Protein AF-A0AA88D5W4-F1 (afdb_monomer_lite)

Sequence (198 aa):
MECIVSALAGSSDQLDEKMVTLKRKLQVLESKQDDVKEELKQVEYSFSTKKPRKEVHHWLAEVERLKTAVQQKEKEVHERRSWWGNQELRRSVDKLTTEVEELAEQSKFPRGLTLESHEREGVPIPTSSLIGETFQKNKSEILDCLMGDEDSVIGIYGMGGVGKTTLLTHIHNELLKRHISVSWVTVSQNFSIQKLQH

InterPro domains:
  IPR002182 NB-ARC [PF00931] (136-197)
  IPR027417 P-loop containing nucleoside triphosphate hydrolase [G3DSA:3.40.50.300] (110-198)
  IPR027417 P-loop containing nucleoside triphosphate hydrolase [SSF52540] (126-196)
  IPR050905 Plant disease resistance NBS-LRR [PTHR33463] (19-197)

Radius of gyration: 29.97 Å; chains: 1; bounding box: 66×37×88 Å

Secondary structure (DSSP, 8-state):
-HHHHHHHHHHHHHHHHHHHHHHHHHHHHHHHHHHHHHHHHHHHHTT-SEEE-HHHHHHHHHHHHHHHHHHHHHHHHHH-S--TT-HHHHHHHHHHHHHHHHHHHHTT-TT-SEEE-GGG-PPPPP------HHHHHHHHHHHHHHTSSS--------STTSSHHHHHHHHHHHHHHTT---------TT--THHHH-

Foldseek 3Di:
DVVVVVLLVVQVVVLVVLLVLLVVLLVLLVVLLVVLVVVQVVCVVVQALKDFDPLNVVLNVLSVVLVVLSVVLVVVVVPDPDPSDVVVSSVVSVVSSVSSVVSSVVSVVPVDGIDRHPPQLDDQDDADDDDDPVLVVVLVVVVVVVPDPDDDDDDDDDDPPPCSVRSVSVNSNVCSVVVHRDDDDDDDPPDDVVVVVD

pLDDT: mean 82.74, std 14.22, range [40.28, 97.56]

Organism: Ficus carica (NCBI:txid3494)

Structure (mmCIF, N/CA/C/O backbone):
data_AF-A0AA88D5W4-F1
#
_entry.id   AF-A0AA88D5W4-F1
#
loop_
_atom_site.group_PDB
_atom_site.id
_atom_site.type_symbol
_atom_site.label_atom_id
_atom_site.label_alt_id
_atom_site.label_comp_id
_atom_site.label_asym_id
_atom_site.label_entity_id
_atom_site.label_seq_id
_atom_site.pdbx_PDB_ins_code
_atom_site.Cartn_x
_atom_site.Cartn_y
_atom_site.Cartn_z
_atom_site.occupancy
_atom_site.B_iso_or_equiv
_atom_site.auth_seq_id
_atom_site.auth_comp_id
_atom_site.auth_asym_id
_atom_site.auth_atom_id
_atom_site.pdbx_PDB_model_num
ATOM 1 N N . MET A 1 1 ? 35.189 1.955 -47.804 1.00 46.22 1 MET A N 1
ATOM 2 C CA . MET A 1 1 ? 34.955 1.336 -46.479 1.00 46.22 1 MET A CA 1
ATOM 3 C C . MET A 1 1 ? 34.728 2.370 -45.374 1.00 46.22 1 MET A C 1
ATOM 5 O O . MET A 1 1 ? 33.976 2.063 -44.465 1.00 46.22 1 MET A O 1
ATOM 9 N N . GLU A 1 2 ? 35.258 3.596 -45.466 1.00 40.28 2 GLU A N 1
ATOM 10 C CA . GLU A 1 2 ? 35.091 4.628 -44.420 1.00 40.28 2 GLU A CA 1
ATOM 11 C C . GLU A 1 2 ? 33.652 5.162 -44.233 1.00 40.28 2 GLU A C 1
ATOM 13 O O . GLU A 1 2 ? 33.241 5.389 -43.100 1.00 40.28 2 GLU A O 1
ATOM 18 N N . CYS A 1 3 ? 32.831 5.266 -45.290 1.00 41.47 3 CYS A N 1
ATOM 19 C CA . CYS A 1 3 ? 31.432 5.730 -45.163 1.00 41.47 3 CYS A CA 1
ATOM 20 C C . CYS A 1 3 ? 30.504 4.799 -44.364 1.00 41.47 3 CYS A C 1
ATOM 22 O O . CYS A 1 3 ? 29.493 5.252 -43.838 1.00 41.47 3 CYS A O 1
ATOM 24 N N . ILE A 1 4 ? 30.798 3.497 -44.295 1.00 48.41 4 ILE A N 1
ATOM 25 C CA . ILE A 1 4 ? 29.954 2.543 -43.554 1.00 48.41 4 ILE A CA 1
ATOM 26 C C . ILE A 1 4 ? 30.287 2.609 -42.058 1.00 48.41 4 ILE A C 1
ATOM 28 O O . ILE A 1 4 ? 29.397 2.509 -41.217 1.00 48.41 4 ILE A O 1
ATOM 32 N N . VAL A 1 5 ? 31.557 2.848 -41.721 1.00 48.25 5 VAL A N 1
ATOM 33 C CA . VAL A 1 5 ? 32.019 2.958 -40.332 1.00 48.25 5 VAL A CA 1
ATOM 34 C C . VAL A 1 5 ? 31.472 4.230 -39.670 1.00 48.25 5 VAL A C 1
ATOM 36 O O . VAL A 1 5 ? 31.045 4.170 -38.520 1.00 48.25 5 VAL A O 1
ATOM 39 N N . SER A 1 6 ? 31.381 5.354 -40.395 1.00 51.12 6 SER A N 1
ATOM 40 C CA . SER A 1 6 ? 30.815 6.600 -39.851 1.00 51.12 6 SER A CA 1
ATOM 41 C C . SER A 1 6 ? 29.307 6.515 -39.565 1.00 51.12 6 SER A C 1
ATOM 43 O O . SER A 1 6 ? 28.848 7.022 -38.543 1.00 51.12 6 SER A O 1
ATOM 45 N N . ALA A 1 7 ? 28.535 5.820 -40.408 1.00 51.84 7 ALA A N 1
ATOM 46 C CA . ALA A 1 7 ? 27.097 5.616 -40.198 1.00 51.84 7 ALA A CA 1
ATOM 47 C C . ALA A 1 7 ? 26.783 4.666 -39.023 1.00 51.84 7 ALA A C 1
ATOM 49 O O . ALA A 1 7 ? 25.786 4.849 -38.319 1.00 51.84 7 ALA A O 1
ATOM 50 N N . LEU A 1 8 ? 27.638 3.664 -38.790 1.00 49.38 8 LEU A N 1
ATOM 51 C CA . LEU A 1 8 ? 27.516 2.733 -37.662 1.00 49.38 8 LEU A CA 1
ATOM 52 C C . LEU A 1 8 ? 27.938 3.374 -36.330 1.00 49.38 8 LEU A C 1
ATOM 54 O O . LEU A 1 8 ? 27.301 3.112 -35.310 1.00 49.38 8 LEU A O 1
ATOM 58 N N . ALA A 1 9 ? 28.944 4.256 -36.342 1.00 52.38 9 ALA A N 1
ATOM 59 C CA . ALA A 1 9 ? 29.383 5.001 -35.159 1.00 52.38 9 ALA A CA 1
ATOM 60 C C . ALA A 1 9 ? 28.301 5.972 -34.646 1.00 52.38 9 ALA A C 1
ATOM 62 O O . ALA A 1 9 ? 27.911 5.880 -33.486 1.00 52.38 9 ALA A O 1
ATOM 63 N N . GLY A 1 10 ? 27.708 6.803 -35.518 1.00 56.56 10 GLY A N 1
ATOM 64 C CA . GLY A 1 10 ? 26.638 7.741 -35.118 1.00 56.56 10 GLY A CA 1
ATOM 65 C C . GLY A 1 10 ? 25.340 7.063 -34.650 1.00 56.56 10 GLY A C 1
ATOM 66 O O . GLY A 1 10 ? 24.512 7.656 -33.966 1.00 56.56 10 GLY A O 1
ATOM 67 N N . SER A 1 11 ? 25.170 5.788 -34.993 1.00 56.25 11 SER A N 1
ATOM 68 C CA . SER A 1 11 ? 24.083 4.937 -34.520 1.00 56.25 11 SER A CA 1
ATOM 69 C C . SER A 1 11 ? 24.293 4.434 -33.078 1.00 56.25 11 SER A C 1
ATOM 71 O O . SER A 1 11 ? 23.316 4.203 -32.361 1.00 56.25 11 SER A O 1
ATOM 73 N N . SER A 1 12 ? 25.541 4.244 -32.649 1.00 56.91 12 SER A N 1
ATOM 74 C CA . SER A 1 12 ? 25.867 3.749 -31.306 1.00 56.91 12 SER A CA 1
ATOM 75 C C . SER A 1 12 ? 25.571 4.809 -30.246 1.00 56.91 12 SER A C 1
ATOM 77 O O . SER A 1 12 ? 24.770 4.561 -29.346 1.00 56.91 12 SER A O 1
ATOM 79 N N . ASP A 1 13 ? 26.104 6.018 -30.443 1.00 67.19 13 ASP A N 1
ATOM 80 C CA . ASP A 1 13 ? 25.978 7.138 -29.501 1.00 67.19 13 ASP A CA 1
ATOM 81 C C . ASP A 1 13 ? 24.510 7.496 -29.217 1.00 67.19 13 ASP A C 1
ATOM 83 O O . ASP A 1 13 ? 24.128 7.779 -28.083 1.00 67.19 13 ASP A O 1
ATOM 87 N N . GLN A 1 14 ? 23.646 7.388 -30.232 1.00 73.75 14 GLN A N 1
ATOM 88 C CA . GLN A 1 14 ? 22.218 7.675 -30.102 1.00 73.75 14 GLN A CA 1
ATOM 89 C C . GLN A 1 14 ? 21.467 6.662 -29.218 1.00 73.75 14 GLN A C 1
ATOM 91 O O . GLN A 1 14 ? 20.494 7.020 -28.554 1.00 73.75 14 GLN A O 1
ATOM 96 N N . LEU A 1 15 ? 21.858 5.383 -29.224 1.00 74.75 15 LEU A N 1
ATOM 97 C CA . LEU A 1 15 ? 21.218 4.377 -28.368 1.00 74.75 15 LEU A CA 1
ATOM 98 C C . LEU A 1 15 ? 21.694 4.512 -26.915 1.00 74.75 15 LEU A C 1
ATOM 100 O O . LEU A 1 15 ? 20.878 4.384 -26.000 1.00 74.75 15 LEU A O 1
ATOM 104 N N . ASP A 1 16 ? 22.975 4.816 -26.712 1.00 79.19 16 ASP A N 1
ATOM 105 C CA . ASP A 1 16 ? 23.540 5.054 -25.383 1.00 79.19 16 ASP A CA 1
ATOM 106 C C . ASP A 1 16 ? 22.904 6.290 -24.726 1.00 79.19 16 ASP A C 1
ATOM 108 O O . ASP A 1 16 ? 22.461 6.226 -23.577 1.00 79.19 16 ASP A O 1
ATOM 112 N N . GLU A 1 17 ? 22.727 7.380 -25.479 1.00 84.81 17 GLU A N 1
ATOM 113 C CA . GLU A 1 17 ? 22.022 8.584 -25.020 1.00 84.81 17 GLU A CA 1
ATOM 114 C C . GLU A 1 17 ? 20.560 8.293 -24.628 1.00 84.81 17 GLU A C 1
ATOM 116 O O . GLU A 1 17 ? 20.069 8.756 -23.589 1.00 84.81 17 GLU A O 1
ATOM 121 N N . LYS A 1 18 ? 19.858 7.475 -25.422 1.00 87.31 18 LYS A N 1
ATOM 122 C CA . LYS A 1 18 ? 18.486 7.044 -25.116 1.00 87.31 18 LYS A CA 1
ATOM 123 C C . LYS A 1 18 ? 18.415 6.200 -23.849 1.00 87.31 18 LYS A C 1
ATOM 125 O O . LYS A 1 18 ? 17.530 6.419 -23.026 1.00 87.31 18 LYS A O 1
ATOM 130 N N . MET A 1 19 ? 19.352 5.274 -23.656 1.00 88.19 19 MET A N 1
ATOM 131 C CA . MET A 1 19 ? 19.418 4.460 -22.442 1.00 88.19 19 MET A CA 1
ATOM 132 C C . MET A 1 19 ? 19.705 5.322 -21.204 1.00 88.19 19 MET A C 1
ATOM 134 O O . MET A 1 19 ? 19.050 5.160 -20.174 1.00 88.19 19 MET A O 1
ATOM 138 N N . VAL A 1 20 ? 20.629 6.285 -21.299 1.00 88.94 20 VAL A N 1
ATOM 139 C CA . VAL A 1 20 ? 20.883 7.262 -20.225 1.00 88.94 20 VAL A CA 1
ATOM 140 C C . VAL A 1 20 ? 19.615 8.064 -19.911 1.00 88.94 20 VAL A C 1
ATOM 142 O O . VAL A 1 20 ? 19.253 8.234 -18.744 1.00 88.94 20 VAL A O 1
ATOM 145 N N . THR A 1 21 ? 18.893 8.504 -20.943 1.00 93.94 21 THR A N 1
ATOM 146 C CA . THR A 1 21 ? 17.628 9.237 -20.794 1.00 93.94 21 THR A CA 1
ATOM 147 C C . THR A 1 21 ? 16.555 8.397 -20.100 1.00 93.94 21 THR A C 1
ATOM 149 O O . THR A 1 21 ? 15.899 8.892 -19.178 1.00 93.94 21 THR A O 1
ATOM 152 N N . LEU A 1 22 ? 16.403 7.131 -20.497 1.00 94.19 22 LEU A N 1
ATOM 153 C CA . LEU A 1 22 ? 15.485 6.175 -19.880 1.00 94.19 22 LEU A CA 1
ATOM 154 C C . LEU A 1 22 ? 15.792 5.994 -18.391 1.00 94.19 22 LEU A C 1
ATOM 156 O O . LEU A 1 22 ? 14.892 6.135 -17.567 1.00 94.19 22 LEU A O 1
ATOM 160 N N . LYS A 1 23 ? 17.060 5.768 -18.027 1.00 93.94 23 LYS A N 1
ATOM 161 C CA . LYS A 1 23 ? 17.471 5.616 -16.621 1.00 93.94 23 LYS A CA 1
ATOM 162 C C . LYS A 1 23 ? 17.167 6.854 -15.788 1.00 93.94 23 LYS A C 1
ATOM 164 O O . LYS A 1 23 ? 16.623 6.738 -14.696 1.00 93.94 23 LYS A O 1
ATOM 169 N N . ARG A 1 24 ? 17.456 8.047 -16.316 1.00 95.94 24 ARG A N 1
ATOM 170 C CA . ARG A 1 24 ? 17.146 9.306 -15.624 1.00 95.94 24 ARG A CA 1
ATOM 171 C C . ARG A 1 24 ? 15.643 9.453 -15.372 1.00 95.94 24 ARG A C 1
ATOM 173 O O . ARG A 1 24 ? 15.239 9.892 -14.300 1.00 95.94 24 ARG A O 1
ATOM 180 N N . LYS A 1 25 ? 14.805 9.109 -16.354 1.00 96.62 25 LYS A N 1
ATOM 181 C CA . LYS A 1 25 ? 13.341 9.150 -16.203 1.00 96.62 25 LYS A CA 1
ATOM 182 C C . LYS A 1 25 ? 12.843 8.093 -15.218 1.00 96.62 25 LYS A C 1
ATOM 184 O O . LYS A 1 25 ? 11.975 8.403 -14.407 1.00 96.62 25 LYS A O 1
ATOM 189 N N . LEU A 1 26 ? 13.420 6.891 -15.247 1.00 96.38 26 LEU A N 1
ATOM 190 C CA . LEU A 1 26 ? 13.106 5.829 -14.294 1.00 96.38 26 LEU A CA 1
ATOM 191 C C . LEU A 1 26 ? 13.422 6.265 -12.861 1.00 96.38 26 LEU A C 1
ATOM 193 O O . LEU A 1 26 ? 12.580 6.098 -11.993 1.00 96.38 26 LEU A O 1
ATOM 197 N N . GLN A 1 27 ? 14.568 6.907 -12.631 1.00 96.31 27 GLN A N 1
ATOM 198 C CA . GLN A 1 27 ? 14.937 7.417 -11.309 1.00 96.31 27 GLN A CA 1
ATOM 199 C C . GLN A 1 27 ? 13.908 8.422 -10.764 1.00 96.31 27 GLN A C 1
ATOM 201 O O . GLN A 1 27 ? 13.552 8.379 -9.591 1.00 96.31 27 GLN A O 1
ATOM 206 N N . VAL A 1 28 ? 13.378 9.306 -11.617 1.00 96.12 28 VAL A N 1
ATOM 207 C CA . VAL A 1 28 ? 12.304 10.237 -11.224 1.00 96.12 28 VAL A CA 1
ATOM 208 C C . VAL A 1 28 ? 11.024 9.483 -10.851 1.00 96.12 28 VAL A C 1
ATOM 210 O O . VAL A 1 28 ? 10.336 9.860 -9.903 1.00 96.12 28 VAL A O 1
ATOM 213 N N . LEU A 1 29 ? 10.687 8.427 -11.595 1.00 96.88 29 LEU A N 1
ATOM 214 C CA . LEU A 1 29 ? 9.537 7.577 -11.299 1.00 96.88 29 LEU A CA 1
ATOM 215 C C . LEU A 1 29 ? 9.725 6.799 -9.987 1.00 96.88 29 LEU A C 1
ATOM 217 O O . LEU A 1 29 ? 8.772 6.675 -9.225 1.00 96.88 29 LEU A O 1
ATOM 221 N N . GLU A 1 30 ? 10.939 6.330 -9.699 1.00 96.19 30 GLU A N 1
ATOM 222 C CA . GLU A 1 30 ? 11.295 5.674 -8.436 1.00 96.19 30 GLU A CA 1
ATOM 223 C C . GLU A 1 30 ? 11.134 6.618 -7.243 1.00 96.19 30 GLU A C 1
ATOM 225 O O . GLU A 1 30 ? 10.488 6.241 -6.273 1.00 96.19 30 GLU A O 1
ATOM 230 N N . SER A 1 31 ? 11.596 7.871 -7.334 1.00 96.94 31 SER A N 1
ATOM 231 C CA . SER A 1 31 ? 11.376 8.850 -6.256 1.00 96.94 31 SER A CA 1
ATOM 232 C C . SER A 1 31 ? 9.887 9.064 -5.967 1.00 96.94 31 SER A C 1
ATOM 234 O O . SER A 1 31 ? 9.467 9.038 -4.817 1.00 96.94 31 SER A O 1
ATOM 236 N N . LYS A 1 32 ? 9.060 9.176 -7.013 1.00 96.44 32 LYS A N 1
ATOM 237 C CA . LYS A 1 32 ? 7.597 9.258 -6.858 1.00 96.44 32 LYS A CA 1
ATOM 238 C C . LYS A 1 32 ? 7.005 7.991 -6.243 1.00 96.44 32 LYS A C 1
ATOM 240 O O . LYS A 1 32 ? 6.018 8.056 -5.517 1.00 96.44 32 LYS A O 1
ATOM 245 N N . GLN A 1 33 ? 7.563 6.829 -6.578 1.00 97.56 33 GLN A N 1
ATOM 246 C CA . GLN A 1 33 ? 7.150 5.553 -6.006 1.00 97.56 33 GLN A CA 1
ATOM 247 C C . GLN A 1 33 ? 7.411 5.520 -4.499 1.00 97.56 33 GLN A C 1
ATOM 249 O O . GLN A 1 33 ? 6.561 5.037 -3.750 1.00 97.56 33 GLN A O 1
ATOM 254 N N . ASP A 1 34 ? 8.563 6.031 -4.073 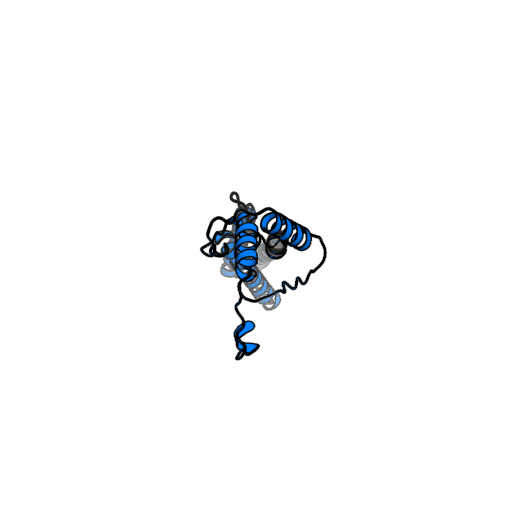1.00 96.56 34 ASP A N 1
ATOM 255 C CA . ASP A 1 34 ? 8.952 6.102 -2.669 1.00 96.56 34 ASP A CA 1
ATOM 256 C C . ASP A 1 34 ? 8.051 7.063 -1.887 1.00 96.56 34 ASP A C 1
ATOM 258 O O . ASP A 1 34 ? 7.544 6.672 -0.835 1.00 96.56 34 ASP A O 1
ATOM 262 N N . ASP A 1 35 ? 7.750 8.244 -2.439 1.00 95.88 35 ASP A N 1
ATOM 263 C CA . ASP A 1 35 ? 6.800 9.198 -1.844 1.00 95.88 35 ASP A CA 1
ATOM 264 C C . ASP A 1 35 ? 5.421 8.549 -1.627 1.00 95.88 35 ASP A C 1
ATOM 266 O O . ASP A 1 35 ? 4.876 8.563 -0.522 1.00 95.88 35 ASP A O 1
ATOM 270 N N . VAL A 1 36 ? 4.885 7.882 -2.659 1.00 95.25 36 VAL A N 1
ATOM 271 C CA . VAL A 1 36 ? 3.601 7.165 -2.576 1.00 95.25 36 VAL A CA 1
ATOM 272 C C . VAL A 1 36 ? 3.654 6.062 -1.518 1.00 95.25 36 VAL A C 1
ATOM 274 O O . VAL A 1 36 ? 2.724 5.930 -0.724 1.00 95.25 36 VAL A O 1
ATOM 277 N N . LYS A 1 37 ? 4.721 5.254 -1.483 1.00 94.69 37 LYS A N 1
ATOM 278 C CA . LYS A 1 37 ? 4.880 4.187 -0.480 1.00 94.69 37 LYS A CA 1
ATOM 279 C C . LYS A 1 37 ? 4.932 4.760 0.937 1.00 94.69 37 LYS A C 1
ATOM 281 O O . LYS A 1 37 ? 4.357 4.156 1.839 1.00 94.69 37 LYS A O 1
ATOM 286 N N . GLU A 1 38 ? 5.591 5.895 1.141 1.00 92.31 38 GLU A N 1
ATOM 287 C CA . GLU A 1 38 ? 5.686 6.537 2.451 1.00 92.31 38 GLU A CA 1
ATOM 288 C C . GLU A 1 38 ? 4.335 7.102 2.910 1.00 92.31 38 GLU A C 1
ATOM 290 O O . GLU A 1 38 ? 3.918 6.849 4.041 1.00 92.31 38 GLU A O 1
ATOM 295 N N . GLU A 1 39 ? 3.585 7.756 2.019 1.00 89.56 39 GLU A N 1
ATOM 296 C CA . GLU A 1 39 ? 2.217 8.202 2.314 1.00 89.56 39 GLU A CA 1
ATOM 297 C C . GLU A 1 39 ? 1.294 7.029 2.685 1.00 89.56 39 GLU A C 1
ATOM 299 O O . GLU A 1 39 ? 0.484 7.134 3.610 1.00 89.56 39 GLU A O 1
ATOM 304 N N . LEU A 1 40 ? 1.425 5.880 2.012 1.00 89.75 40 LEU A N 1
ATOM 305 C CA . LEU A 1 40 ? 0.631 4.694 2.343 1.00 89.75 40 LEU A CA 1
ATOM 306 C C . LEU A 1 40 ? 0.984 4.105 3.716 1.00 89.75 40 LEU A C 1
ATOM 308 O O . LEU A 1 40 ? 0.072 3.718 4.448 1.00 89.75 40 LEU A O 1
ATOM 312 N N . LYS A 1 41 ? 2.263 4.096 4.115 1.00 86.06 41 LYS A N 1
ATOM 313 C CA . LYS A 1 41 ? 2.660 3.663 5.469 1.00 86.06 41 LYS A CA 1
ATOM 314 C C . LYS A 1 41 ? 2.057 4.549 6.557 1.00 86.06 41 LYS A C 1
ATOM 316 O O . LYS A 1 41 ? 1.642 4.043 7.599 1.00 86.06 41 LYS A O 1
ATOM 321 N N . GLN A 1 42 ? 1.972 5.861 6.327 1.00 77.75 42 GLN A N 1
ATOM 322 C CA . GLN A 1 42 ? 1.338 6.774 7.285 1.00 77.75 42 GLN A CA 1
ATOM 323 C C . GLN A 1 42 ? -0.149 6.447 7.486 1.00 77.75 42 GLN A C 1
ATOM 325 O O . GLN A 1 42 ? -0.672 6.530 8.602 1.00 77.75 42 GLN A O 1
ATOM 330 N N . VAL A 1 43 ? -0.836 6.021 6.424 1.00 74.19 43 VAL A N 1
ATOM 331 C CA . VAL A 1 43 ? -2.233 5.573 6.505 1.00 74.19 43 VAL A CA 1
ATOM 332 C C . VAL A 1 43 ? -2.357 4.265 7.289 1.00 74.19 43 VAL A C 1
ATOM 334 O O . VAL A 1 43 ? -3.286 4.120 8.080 1.00 74.19 43 VAL A O 1
ATOM 337 N N . GLU A 1 44 ? -1.417 3.334 7.123 1.00 71.81 44 GLU A N 1
ATOM 338 C CA . GLU A 1 44 ? -1.394 2.082 7.891 1.00 71.81 44 GLU A CA 1
ATOM 339 C C . GLU A 1 44 ? -1.143 2.309 9.389 1.00 71.81 44 GLU A C 1
ATOM 341 O O . GLU A 1 44 ? -1.786 1.663 10.216 1.00 71.81 44 GLU A O 1
ATOM 346 N N . TYR A 1 45 ? -0.259 3.246 9.746 1.00 64.44 45 TYR A N 1
ATOM 347 C CA . TYR A 1 45 ? 0.067 3.555 11.143 1.00 64.44 45 TYR A CA 1
ATOM 348 C C . TYR A 1 45 ? -1.056 4.305 11.879 1.00 64.44 45 TYR A C 1
ATOM 350 O O . TYR A 1 45 ? -1.268 4.104 13.071 1.00 64.44 45 TYR A O 1
ATOM 358 N N . SER A 1 46 ? -1.814 5.152 11.178 1.00 56.72 46 SER A N 1
ATOM 359 C CA . SER A 1 46 ? -2.791 6.070 11.787 1.00 56.72 46 SER A CA 1
ATOM 360 C C . SER A 1 46 ? -4.130 5.433 12.200 1.00 56.72 46 SER A C 1
ATOM 362 O O . SER A 1 46 ? -5.097 6.157 12.429 1.00 56.72 46 SER A O 1
ATOM 364 N N . PHE A 1 47 ? -4.225 4.096 12.290 1.00 56.53 47 PHE A N 1
ATOM 365 C CA . PHE A 1 47 ? -5.478 3.358 12.557 1.00 56.53 47 PHE A CA 1
ATOM 366 C C . PHE A 1 47 ? -6.654 3.780 11.644 1.00 56.53 47 PHE A C 1
ATOM 368 O O . PHE A 1 47 ? -7.823 3.569 11.968 1.00 56.53 47 PHE A O 1
ATOM 375 N N . SER A 1 48 ? -6.353 4.363 10.479 1.00 61.88 48 SER A N 1
ATOM 376 C CA . SER A 1 48 ? -7.349 4.930 9.577 1.00 61.88 48 SER A CA 1
ATOM 377 C C . SER A 1 48 ? -8.189 3.837 8.902 1.00 61.88 48 SER A C 1
ATOM 379 O O . SER A 1 48 ? -7.685 2.788 8.498 1.00 61.88 48 SER A O 1
ATOM 381 N N . THR A 1 49 ? -9.481 4.109 8.704 1.00 67.25 49 THR A N 1
ATOM 382 C CA . THR A 1 49 ? -10.399 3.302 7.874 1.00 67.25 49 THR A CA 1
ATOM 383 C C . THR A 1 49 ? -10.072 3.376 6.384 1.00 67.25 49 THR A C 1
ATOM 385 O O . THR A 1 49 ? -10.657 2.654 5.574 1.00 67.25 49 THR A O 1
ATOM 388 N N . LYS A 1 50 ? -9.129 4.236 5.994 1.00 79.25 50 LYS A N 1
ATOM 389 C CA . LYS A 1 50 ? -8.717 4.420 4.609 1.00 79.25 50 LYS A CA 1
ATOM 390 C C . LYS A 1 50 ? -7.941 3.211 4.103 1.00 79.25 50 LYS A C 1
ATOM 392 O O . LYS A 1 50 ? -7.048 2.686 4.762 1.00 79.25 50 LYS A O 1
ATOM 397 N N . LYS A 1 51 ? -8.259 2.789 2.882 1.00 83.12 51 LYS A N 1
ATOM 398 C CA . LYS A 1 51 ? -7.498 1.781 2.138 1.00 83.12 51 LYS A CA 1
ATOM 399 C C . LYS A 1 51 ? -6.902 2.399 0.877 1.00 83.12 51 LYS A C 1
ATOM 401 O O . LYS A 1 51 ? -7.548 3.258 0.268 1.00 83.12 51 LYS A O 1
ATOM 406 N N . PRO A 1 52 ? -5.706 1.970 0.439 1.00 87.25 52 PRO A N 1
ATOM 407 C CA . PRO A 1 52 ? -5.162 2.436 -0.826 1.00 87.25 52 PRO A CA 1
ATOM 408 C C . PRO A 1 52 ? -6.064 2.010 -1.986 1.00 87.25 52 PRO A C 1
ATOM 410 O O . PRO A 1 52 ? -6.605 0.899 -2.010 1.00 87.25 52 PRO A O 1
ATOM 413 N N . ARG A 1 53 ? -6.241 2.896 -2.969 1.00 91.81 53 ARG A N 1
ATOM 414 C CA . ARG A 1 53 ? -7.071 2.600 -4.142 1.00 91.81 53 ARG A CA 1
ATOM 415 C C . ARG A 1 53 ? -6.449 1.464 -4.963 1.00 91.81 53 ARG A C 1
ATOM 417 O O . ARG A 1 53 ? -5.233 1.270 -4.984 1.00 91.81 53 ARG A O 1
ATOM 424 N N . LYS A 1 54 ? -7.280 0.729 -5.709 1.00 91.50 54 LYS A N 1
ATOM 425 C CA . LYS A 1 54 ? -6.800 -0.326 -6.625 1.00 91.50 54 LYS A CA 1
ATOM 426 C C . LYS A 1 54 ? -5.885 0.226 -7.724 1.00 91.50 54 LYS A C 1
ATOM 428 O O . LYS A 1 54 ? -4.927 -0.438 -8.095 1.00 91.50 54 LYS A O 1
ATOM 433 N N . GLU A 1 55 ? -6.157 1.442 -8.203 1.00 93.88 55 GLU A N 1
ATOM 434 C CA . GLU A 1 55 ? -5.316 2.110 -9.207 1.00 93.88 55 GLU A CA 1
ATOM 435 C C . GLU A 1 55 ? -3.891 2.368 -8.699 1.00 93.88 55 GLU A C 1
ATOM 437 O O . GLU A 1 55 ? -2.943 2.176 -9.449 1.00 93.88 55 GLU A O 1
ATOM 442 N N . VAL A 1 56 ? -3.730 2.699 -7.412 1.00 94.94 56 VAL A N 1
ATOM 443 C CA . VAL A 1 56 ? -2.416 2.916 -6.788 1.00 94.94 56 VAL A CA 1
ATOM 444 C C . VAL A 1 56 ? -1.639 1.607 -6.689 1.00 94.94 56 VAL A C 1
ATOM 446 O O . VAL A 1 56 ? -0.470 1.559 -7.053 1.00 94.94 56 VAL A O 1
ATOM 449 N N . HIS A 1 57 ? -2.293 0.519 -6.268 1.00 92.81 57 HIS A N 1
ATOM 450 C CA . HIS A 1 57 ? -1.663 -0.805 -6.235 1.00 92.81 57 HIS A CA 1
ATOM 451 C C . HIS A 1 57 ? -1.218 -1.267 -7.624 1.00 92.81 57 HIS A C 1
ATOM 453 O O . HIS A 1 57 ? -0.108 -1.771 -7.784 1.00 92.81 57 HIS A O 1
ATOM 459 N N . HIS A 1 58 ? -2.081 -1.089 -8.627 1.00 96.00 58 HIS A N 1
ATOM 460 C CA . HIS A 1 58 ? -1.755 -1.434 -10.005 1.00 96.00 58 HIS A CA 1
ATOM 461 C C . HIS A 1 58 ? -0.566 -0.616 -10.517 1.00 96.00 58 HIS A C 1
ATOM 463 O O . HIS A 1 58 ? 0.377 -1.186 -11.058 1.00 96.00 58 HIS A O 1
ATOM 469 N N . TRP A 1 59 ? -0.572 0.695 -10.268 1.00 97.44 59 TRP A N 1
ATOM 470 C CA . TRP A 1 59 ? 0.530 1.580 -10.628 1.00 97.44 59 TRP A CA 1
ATOM 471 C C . TRP A 1 59 ? 1.847 1.160 -9.963 1.00 97.44 59 TRP A C 1
ATOM 473 O O . TRP A 1 59 ? 2.854 1.023 -10.649 1.00 97.44 59 TRP A O 1
ATOM 483 N N . LEU A 1 60 ? 1.846 0.859 -8.657 1.00 97.06 60 LEU A N 1
ATOM 484 C CA . LEU A 1 60 ? 3.041 0.390 -7.944 1.00 97.06 60 LEU A CA 1
ATOM 485 C C . LEU A 1 60 ? 3.612 -0.900 -8.548 1.00 97.06 60 LEU A C 1
ATOM 487 O O . LEU A 1 60 ? 4.829 -1.013 -8.694 1.00 97.06 60 LEU A O 1
ATOM 491 N N . ALA A 1 61 ? 2.748 -1.853 -8.910 1.00 96.75 61 ALA A N 1
ATOM 492 C CA . ALA A 1 61 ? 3.163 -3.096 -9.556 1.00 96.75 61 ALA A CA 1
ATOM 493 C C . ALA A 1 61 ? 3.782 -2.843 -10.941 1.00 96.75 61 ALA A C 1
ATOM 495 O O . ALA A 1 61 ? 4.797 -3.449 -11.286 1.00 96.75 61 ALA A O 1
ATOM 496 N N . GLU A 1 62 ? 3.210 -1.915 -11.708 1.00 97.31 62 GLU A N 1
ATOM 497 C CA . GLU A 1 62 ? 3.705 -1.564 -13.038 1.00 97.31 62 GLU A CA 1
ATOM 498 C C . GLU A 1 62 ? 5.056 -0.833 -12.980 1.00 97.31 62 GLU A C 1
ATOM 500 O O . GLU A 1 62 ? 5.944 -1.103 -13.791 1.00 97.31 62 GLU A O 1
ATOM 505 N N . VAL A 1 63 ? 5.272 0.008 -11.961 1.00 97.31 63 VAL A N 1
ATOM 506 C CA . VAL A 1 63 ? 6.583 0.619 -11.696 1.00 97.31 63 VAL A CA 1
ATOM 507 C C . VAL A 1 63 ? 7.643 -0.454 -11.413 1.00 97.31 63 VAL A C 1
ATOM 509 O O . VAL A 1 63 ? 8.719 -0.414 -12.011 1.00 97.31 63 VAL A O 1
ATOM 512 N N . GLU A 1 64 ? 7.359 -1.457 -10.571 1.00 96.94 64 GLU A N 1
ATOM 513 C CA . GLU A 1 64 ? 8.316 -2.553 -10.312 1.00 96.94 64 GLU A CA 1
ATOM 514 C C . GLU A 1 64 ? 8.588 -3.407 -11.564 1.00 96.94 64 GLU A C 1
ATOM 516 O O . GLU A 1 64 ? 9.729 -3.827 -11.808 1.00 96.94 64 GLU A O 1
ATOM 521 N N . ARG A 1 65 ? 7.567 -3.625 -12.408 1.00 97.25 65 ARG A N 1
ATOM 522 C CA . ARG A 1 65 ? 7.734 -4.294 -13.706 1.00 97.25 65 ARG A CA 1
ATOM 523 C C . ARG A 1 65 ? 8.701 -3.520 -14.602 1.00 97.25 65 ARG A C 1
ATOM 525 O O . ARG A 1 65 ? 9.610 -4.127 -15.174 1.00 97.25 65 ARG A O 1
ATOM 532 N N . LEU A 1 66 ? 8.536 -2.199 -14.714 1.00 94.62 66 LEU A N 1
ATOM 533 C CA . LEU A 1 66 ? 9.417 -1.353 -15.523 1.00 94.62 66 LEU A CA 1
ATOM 534 C C . LEU A 1 66 ? 10.845 -1.326 -14.987 1.00 94.62 66 LEU A C 1
ATOM 536 O O . LEU A 1 66 ? 11.774 -1.480 -15.777 1.00 94.62 66 LEU A O 1
ATOM 540 N N . LYS A 1 67 ? 11.036 -1.217 -13.668 1.00 95.62 67 LYS A N 1
ATOM 541 C CA . LYS A 1 67 ? 12.370 -1.286 -13.046 1.00 95.62 67 LYS A CA 1
ATOM 542 C C . LYS A 1 67 ? 13.097 -2.568 -13.440 1.00 95.62 67 LYS A C 1
ATOM 544 O O . LYS A 1 67 ? 14.229 -2.523 -13.919 1.00 95.62 67 LYS A O 1
ATOM 549 N N . THR A 1 68 ? 12.411 -3.703 -13.332 1.00 95.31 68 THR A N 1
ATOM 550 C CA . THR A 1 68 ? 12.966 -5.012 -13.703 1.00 95.31 68 THR A CA 1
ATOM 551 C C . THR A 1 68 ? 13.295 -5.088 -15.197 1.00 95.31 68 THR A C 1
ATOM 553 O O . THR A 1 68 ? 14.371 -5.552 -15.577 1.00 95.31 68 THR A O 1
ATOM 556 N N . ALA A 1 69 ? 12.402 -4.590 -16.058 1.00 93.50 69 ALA A N 1
ATOM 557 C CA . ALA A 1 69 ? 12.603 -4.586 -17.505 1.00 93.50 69 ALA A CA 1
ATOM 558 C C . ALA A 1 69 ? 13.794 -3.709 -17.928 1.00 93.50 69 ALA A C 1
ATOM 560 O O . ALA A 1 69 ? 14.607 -4.135 -18.751 1.00 93.50 69 ALA A O 1
ATOM 561 N N . VAL A 1 70 ? 13.935 -2.513 -17.347 1.00 91.12 70 VAL A N 1
ATOM 562 C CA . VAL A 1 70 ? 15.067 -1.613 -17.617 1.00 91.12 70 VAL A CA 1
ATOM 563 C C . VAL A 1 70 ? 16.376 -2.233 -17.137 1.00 91.12 70 VAL A C 1
ATOM 565 O O . VAL A 1 70 ? 17.338 -2.250 -17.900 1.00 91.12 70 VAL A O 1
ATOM 568 N N . GLN A 1 71 ? 16.410 -2.823 -15.939 1.00 89.81 71 GLN A N 1
ATOM 569 C CA . GLN A 1 71 ? 17.596 -3.520 -15.425 1.00 89.81 71 GLN A CA 1
ATOM 570 C C . GLN A 1 71 ? 18.003 -4.712 -16.299 1.00 89.81 71 GLN A C 1
ATOM 572 O O . GLN A 1 71 ? 19.188 -4.926 -16.553 1.00 89.81 71 GLN A O 1
ATOM 577 N N . GLN A 1 72 ? 17.039 -5.499 -16.785 1.00 88.69 72 GLN A N 1
ATOM 578 C CA . GLN A 1 72 ? 17.324 -6.596 -17.708 1.00 88.69 72 GLN A CA 1
ATOM 579 C C . GLN A 1 72 ? 17.922 -6.066 -19.013 1.00 88.69 72 GLN A C 1
ATOM 581 O O . GLN A 1 72 ? 18.929 -6.591 -19.491 1.00 88.69 72 GLN A O 1
ATOM 586 N N . LYS A 1 73 ? 17.344 -5.000 -19.573 1.00 84.06 73 LYS A N 1
ATOM 587 C CA . LYS A 1 73 ? 17.867 -4.391 -20.797 1.00 84.06 73 LYS A CA 1
ATOM 588 C C . LYS A 1 73 ? 19.238 -3.773 -20.589 1.00 84.06 73 LYS A C 1
ATOM 590 O O . LYS A 1 73 ? 20.082 -3.933 -21.459 1.00 84.06 73 LYS A O 1
ATOM 595 N N . GLU A 1 74 ? 19.494 -3.171 -19.433 1.00 82.69 74 GLU A N 1
ATOM 596 C CA . GLU A 1 74 ? 20.814 -2.681 -19.034 1.00 82.69 74 GLU A CA 1
ATOM 597 C C . GLU A 1 74 ? 21.867 -3.791 -18.944 1.00 82.69 74 GLU A C 1
ATOM 599 O O . GLU A 1 74 ? 23.032 -3.534 -19.233 1.00 82.69 74 GLU A O 1
ATOM 604 N N . LYS A 1 75 ? 21.487 -5.021 -18.585 1.00 81.88 75 LYS A N 1
ATOM 605 C CA . LYS A 1 75 ? 22.399 -6.174 -18.614 1.00 81.88 75 LYS A CA 1
ATOM 606 C C . LYS A 1 75 ? 22.633 -6.687 -20.034 1.00 81.88 75 LYS A C 1
ATOM 608 O O . LYS A 1 75 ? 23.772 -6.967 -20.386 1.00 81.88 75 LYS A O 1
ATOM 613 N N . GLU A 1 76 ? 21.592 -6.745 -20.868 1.00 76.19 76 GLU A N 1
ATOM 614 C CA . GLU A 1 76 ? 21.706 -7.185 -22.269 1.00 76.19 76 GLU A CA 1
ATOM 615 C C . GLU A 1 76 ? 22.636 -6.267 -23.082 1.00 76.19 76 GLU A C 1
ATOM 617 O O . GLU A 1 76 ? 23.548 -6.754 -23.751 1.00 76.19 76 GLU A O 1
ATOM 622 N N . VAL A 1 77 ? 22.374 -4.958 -23.016 1.00 72.62 77 VAL A N 1
ATOM 623 C CA . VAL A 1 77 ? 23.245 -3.967 -22.373 1.00 72.62 77 VAL A CA 1
ATOM 624 C C . VAL A 1 77 ? 24.765 -4.242 -22.140 1.00 72.62 77 VAL A C 1
ATOM 626 O O . VAL A 1 77 ? 25.677 -4.357 -22.949 1.00 72.62 77 VAL A O 1
ATOM 629 N N . HIS A 1 78 ? 25.121 -4.366 -20.889 1.00 67.44 78 HIS A N 1
ATOM 630 C CA . HIS A 1 78 ? 26.503 -4.549 -20.504 1.00 67.44 78 HIS A CA 1
ATOM 631 C C . HIS A 1 78 ? 27.208 -5.790 -21.126 1.00 67.44 78 HIS A C 1
ATOM 633 O O . HIS A 1 78 ? 28.420 -5.768 -21.336 1.00 67.44 78 HIS A O 1
ATOM 639 N N . GLU A 1 79 ? 26.476 -6.860 -21.463 1.00 67.94 79 GLU A N 1
ATOM 640 C CA . GLU A 1 79 ? 27.047 -8.150 -21.883 1.00 67.94 79 GLU A CA 1
ATOM 641 C C . GLU A 1 79 ? 27.431 -8.253 -23.368 1.00 67.94 79 GLU A C 1
ATOM 643 O O . GLU A 1 79 ? 28.349 -9.000 -23.725 1.00 67.94 79 GLU A O 1
ATOM 648 N N . ARG A 1 80 ? 26.767 -7.526 -24.272 1.00 62.78 80 ARG A N 1
ATOM 649 C CA . ARG A 1 80 ? 27.092 -7.591 -25.706 1.00 62.78 80 ARG A CA 1
ATOM 650 C C . ARG A 1 80 ? 28.021 -6.440 -26.090 1.00 62.78 80 ARG A C 1
ATOM 652 O O . ARG A 1 80 ? 27.603 -5.298 -26.198 1.00 62.78 80 ARG A O 1
ATOM 659 N N . ARG A 1 81 ? 29.265 -6.770 -26.454 1.00 53.84 81 ARG A N 1
ATOM 660 C CA . ARG A 1 81 ? 30.275 -5.825 -26.987 1.00 53.84 81 ARG A CA 1
ATOM 661 C C . ARG A 1 81 ? 29.886 -5.101 -28.294 1.00 53.84 81 ARG A C 1
ATOM 663 O O . ARG A 1 81 ? 30.662 -4.284 -28.773 1.00 53.84 81 ARG A O 1
ATOM 670 N N . SER A 1 82 ? 28.742 -5.425 -28.901 1.00 55.66 82 SER A N 1
ATOM 671 C CA . SER A 1 82 ? 28.317 -4.933 -30.214 1.00 55.66 82 SER A CA 1
ATOM 672 C C . SER A 1 82 ? 26.786 -4.976 -30.370 1.00 55.66 82 SER A C 1
ATOM 674 O O . SER A 1 82 ? 26.210 -6.043 -30.588 1.00 55.66 82 SER A O 1
ATOM 676 N N . TRP A 1 83 ? 26.107 -3.825 -30.299 1.00 59.88 83 TRP A N 1
ATOM 677 C CA . TRP A 1 83 ? 24.701 -3.666 -30.736 1.00 59.88 83 TRP A CA 1
ATOM 678 C C . TRP A 1 83 ? 24.537 -2.781 -31.964 1.00 59.88 83 TRP A C 1
ATOM 680 O O . TRP A 1 83 ? 23.431 -2.302 -32.223 1.00 59.88 83 TRP A O 1
ATOM 690 N N . TRP A 1 84 ? 25.598 -2.587 -32.748 1.00 48.41 84 TRP A N 1
ATOM 691 C CA . TRP A 1 84 ? 25.669 -1.625 -33.858 1.00 48.41 84 TRP A CA 1
ATOM 692 C C . TRP A 1 84 ? 24.575 -1.752 -34.946 1.00 48.41 84 TRP A C 1
ATOM 694 O O . TRP A 1 84 ? 24.530 -0.922 -35.846 1.00 48.41 84 TRP A O 1
ATOM 704 N N . GLY A 1 85 ? 23.659 -2.726 -34.872 1.00 57.81 85 GLY A N 1
ATOM 705 C CA . GLY A 1 85 ? 22.513 -2.854 -35.780 1.00 57.81 85 GLY A CA 1
ATOM 706 C C . GLY A 1 85 ? 21.192 -3.319 -35.155 1.00 57.81 85 GLY A C 1
ATOM 707 O O . GLY A 1 85 ? 20.293 -3.711 -35.896 1.00 57.81 85 GLY A O 1
ATOM 708 N N . ASN A 1 86 ? 21.035 -3.322 -33.824 1.00 68.50 86 ASN A N 1
ATOM 709 C CA . ASN A 1 86 ? 19.881 -3.987 -33.204 1.00 68.50 86 ASN A CA 1
ATOM 710 C C . ASN A 1 86 ? 18.651 -3.066 -33.089 1.00 68.50 86 ASN A C 1
ATOM 712 O O . ASN A 1 86 ? 18.337 -2.511 -32.035 1.00 68.50 86 ASN A O 1
ATOM 716 N N . GLN A 1 87 ? 17.937 -2.905 -34.207 1.00 77.12 87 GLN A N 1
ATOM 717 C CA . GLN A 1 87 ? 16.733 -2.070 -34.305 1.00 77.12 87 GLN A CA 1
ATOM 718 C C . GLN A 1 87 ? 15.638 -2.472 -33.301 1.00 77.12 87 GLN A C 1
ATOM 720 O O . GLN A 1 87 ? 14.876 -1.628 -32.836 1.00 77.12 87 GLN A O 1
ATOM 725 N N . GLU A 1 88 ? 15.558 -3.753 -32.948 1.00 80.88 88 GLU A N 1
ATOM 726 C CA . GLU A 1 88 ? 14.610 -4.260 -31.956 1.00 80.88 88 GLU A CA 1
ATOM 727 C C . GLU A 1 88 ? 14.902 -3.731 -30.545 1.00 80.88 88 GLU A C 1
ATOM 729 O O . GLU A 1 88 ? 13.987 -3.289 -29.851 1.00 80.88 88 GLU A O 1
ATOM 734 N N . LEU A 1 89 ? 16.180 -3.671 -30.158 1.00 80.00 89 LEU A N 1
ATOM 735 C CA . LEU A 1 89 ? 16.593 -3.124 -28.867 1.00 80.00 89 LEU A CA 1
ATOM 736 C C . LEU A 1 89 ? 16.262 -1.632 -28.766 1.00 80.00 89 LEU A C 1
ATOM 738 O O . LEU A 1 89 ? 15.713 -1.197 -27.759 1.00 80.00 89 LEU A O 1
ATOM 742 N N . ARG A 1 90 ? 16.515 -0.865 -29.834 1.00 81.88 90 ARG A N 1
ATOM 743 C CA . ARG A 1 90 ? 16.128 0.554 -29.914 1.00 81.88 90 ARG A CA 1
ATOM 744 C C . ARG A 1 90 ? 14.632 0.749 -29.712 1.00 81.88 90 ARG A C 1
ATOM 746 O O . ARG A 1 90 ? 14.239 1.529 -28.854 1.00 81.88 90 ARG A O 1
ATOM 753 N N . ARG A 1 91 ? 13.805 -0.001 -30.451 1.00 87.00 91 ARG A N 1
ATOM 754 C CA . ARG A 1 91 ? 12.342 0.051 -30.294 1.00 87.00 91 ARG A CA 1
ATOM 755 C C . ARG A 1 91 ? 11.915 -0.307 -28.874 1.00 87.00 91 ARG A C 1
ATOM 757 O O . ARG A 1 91 ? 10.991 0.304 -28.354 1.00 87.00 91 ARG A O 1
ATOM 764 N N . SER A 1 92 ? 12.585 -1.272 -28.245 1.00 89.12 92 SER A N 1
ATOM 765 C CA . SER A 1 92 ? 12.307 -1.649 -26.859 1.00 89.12 92 SER A CA 1
ATOM 766 C C . SER A 1 92 ? 12.667 -0.540 -25.868 1.00 89.12 92 SER A C 1
ATOM 768 O O . SER A 1 92 ? 11.890 -0.300 -24.952 1.00 89.12 92 SER A O 1
ATOM 770 N N . VAL A 1 93 ? 13.814 0.131 -26.028 1.00 89.06 93 VAL A N 1
ATOM 771 C CA . VAL A 1 93 ? 14.224 1.265 -25.175 1.00 89.06 93 VAL A CA 1
ATOM 772 C C . VAL A 1 93 ? 13.275 2.447 -25.355 1.00 89.06 93 VAL A C 1
ATOM 774 O O . VAL A 1 93 ? 12.841 3.032 -24.365 1.00 89.06 93 VAL A O 1
ATOM 777 N N . ASP A 1 94 ? 12.894 2.756 -26.596 1.00 91.44 94 ASP A N 1
ATOM 778 C CA . ASP A 1 94 ? 11.911 3.803 -26.895 1.00 91.44 94 ASP A CA 1
ATOM 779 C C . ASP A 1 94 ? 10.559 3.479 -26.246 1.00 91.44 94 ASP A C 1
ATOM 781 O O . ASP A 1 94 ? 9.991 4.317 -25.551 1.00 91.44 94 ASP A O 1
ATOM 785 N N . LYS A 1 95 ? 10.092 2.231 -26.379 1.00 95.06 95 LYS A N 1
ATOM 786 C CA . LYS A 1 95 ? 8.850 1.761 -25.755 1.00 95.06 95 LYS A CA 1
ATOM 787 C C . LYS A 1 95 ? 8.881 1.890 -24.229 1.00 95.06 95 LYS A C 1
ATOM 789 O O . LYS A 1 95 ? 7.949 2.439 -23.654 1.00 95.06 95 LYS A O 1
ATOM 794 N N . LEU A 1 96 ? 9.951 1.430 -23.576 1.00 93.94 96 LEU A N 1
ATOM 795 C CA . LEU A 1 96 ? 10.103 1.568 -22.122 1.00 93.94 96 LEU A CA 1
ATOM 796 C C . LEU A 1 96 ? 10.163 3.039 -21.696 1.00 93.94 96 LEU A C 1
ATOM 798 O O . LEU A 1 96 ? 9.636 3.389 -20.647 1.00 93.94 96 LEU A O 1
ATOM 802 N N . THR A 1 97 ? 10.770 3.905 -22.510 1.00 95.62 97 THR A N 1
ATOM 803 C CA . THR A 1 97 ? 10.823 5.348 -22.238 1.00 95.62 97 THR A CA 1
ATOM 804 C C . THR A 1 97 ? 9.425 5.952 -22.230 1.00 95.62 97 THR A C 1
ATOM 806 O O . THR A 1 97 ? 9.093 6.675 -21.293 1.00 95.62 97 THR A O 1
ATOM 809 N N . THR A 1 98 ? 8.592 5.608 -23.213 1.00 96.81 98 THR A N 1
ATOM 810 C CA . THR A 1 98 ? 7.188 6.035 -23.255 1.00 96.81 98 THR A CA 1
ATOM 811 C C . THR A 1 98 ? 6.394 5.490 -22.066 1.00 96.81 98 THR A C 1
ATOM 813 O O . THR A 1 98 ? 5.714 6.261 -21.398 1.00 96.81 98 THR A O 1
ATOM 816 N N . GLU A 1 99 ? 6.532 4.205 -21.725 1.00 97.25 99 GLU A N 1
ATOM 817 C CA . GLU A 1 99 ? 5.823 3.612 -20.576 1.00 97.25 99 GLU A CA 1
ATOM 818 C C . GLU A 1 99 ? 6.215 4.279 -19.239 1.00 97.25 99 GLU A C 1
ATOM 820 O O . GLU A 1 99 ? 5.354 4.546 -18.399 1.00 97.25 99 GLU A O 1
ATOM 825 N N . VAL A 1 100 ? 7.499 4.614 -19.044 1.00 96.88 100 VAL A N 1
ATOM 826 C CA . VAL A 1 100 ? 7.964 5.357 -17.855 1.00 96.88 100 VAL A CA 1
ATOM 827 C C . VAL A 1 100 ? 7.351 6.760 -17.799 1.00 96.88 100 VAL A C 1
ATOM 829 O O . VAL A 1 100 ? 6.956 7.212 -16.725 1.00 96.88 100 VAL A O 1
ATOM 832 N N . GLU A 1 101 ? 7.268 7.463 -18.931 1.00 95.38 101 GLU A N 1
ATOM 833 C CA . GLU A 1 101 ? 6.643 8.790 -19.004 1.00 95.38 101 GLU A CA 1
ATOM 834 C C . GLU A 1 101 ? 5.147 8.738 -18.684 1.00 95.38 101 GLU A C 1
ATOM 836 O O . GLU A 1 101 ? 4.655 9.563 -17.912 1.00 95.38 101 GLU A O 1
ATOM 841 N N . GLU A 1 102 ? 4.438 7.746 -19.222 1.00 95.81 102 GLU A N 1
ATOM 842 C CA . GLU A 1 102 ? 3.014 7.538 -18.961 1.00 95.81 102 GLU A CA 1
ATOM 843 C C . GLU A 1 102 ? 2.748 7.262 -17.477 1.00 95.81 102 GLU A C 1
ATOM 845 O O . GLU A 1 102 ? 1.888 7.910 -16.875 1.00 95.81 102 GLU A O 1
ATOM 850 N N . LEU A 1 103 ? 3.515 6.367 -16.842 1.00 95.50 103 LEU A N 1
ATOM 851 C CA . LEU A 1 103 ? 3.376 6.119 -15.403 1.00 95.50 103 LEU A CA 1
ATOM 852 C C . LEU A 1 103 ? 3.759 7.335 -14.562 1.00 95.50 103 LEU A C 1
ATOM 854 O O . LEU A 1 103 ? 3.130 7.587 -13.530 1.00 95.50 103 LEU A O 1
ATOM 858 N N . ALA A 1 104 ? 4.760 8.107 -14.985 1.00 94.44 104 ALA A N 1
ATOM 859 C CA . ALA A 1 104 ? 5.131 9.335 -14.296 1.00 94.44 104 ALA A CA 1
ATOM 860 C C . ALA A 1 104 ? 4.001 10.374 -14.337 1.00 94.44 104 ALA A C 1
ATOM 862 O O . ALA A 1 104 ? 3.856 11.135 -13.382 1.00 94.44 104 ALA A O 1
ATOM 863 N N . GLU A 1 105 ? 3.193 10.410 -15.395 1.00 93.44 105 GLU A N 1
ATOM 864 C CA . GLU A 1 105 ? 2.016 11.278 -15.476 1.00 93.44 105 GLU A CA 1
ATOM 865 C C . GLU A 1 105 ? 0.849 10.738 -14.631 1.00 93.44 105 GLU A C 1
ATOM 867 O O . GLU A 1 105 ? 0.185 11.497 -13.921 1.00 93.44 105 GLU A O 1
ATOM 872 N N . GLN A 1 106 ? 0.649 9.416 -14.618 1.00 92.62 106 GLN A N 1
ATOM 873 C CA . GLN A 1 106 ? -0.374 8.751 -13.800 1.00 92.62 106 GLN A CA 1
ATOM 874 C C . GLN A 1 106 ? -0.127 8.875 -12.288 1.00 92.62 106 GLN A C 1
ATOM 876 O O . GLN A 1 106 ? -1.075 8.780 -11.507 1.00 92.62 106 GLN A O 1
ATOM 881 N N . SER A 1 107 ? 1.108 9.175 -11.867 1.00 91.25 107 SER A N 1
ATOM 882 C CA . SER A 1 107 ? 1.477 9.364 -10.455 1.00 91.25 107 SER A CA 1
ATOM 883 C C . SER A 1 107 ? 0.746 10.523 -9.764 1.00 91.25 107 SER A C 1
ATOM 885 O O . SER A 1 107 ? 0.910 10.717 -8.564 1.00 91.25 107 SER A O 1
ATOM 887 N N . LYS A 1 108 ? 0.009 11.357 -10.508 1.00 91.19 108 LYS A N 1
ATOM 888 C CA . LYS A 1 108 ? -0.720 12.512 -9.965 1.00 91.19 108 LYS A CA 1
ATOM 889 C C . LYS A 1 108 ? -1.966 12.121 -9.174 1.00 91.19 108 LYS A C 1
ATOM 891 O O . LYS A 1 108 ? -2.458 12.957 -8.428 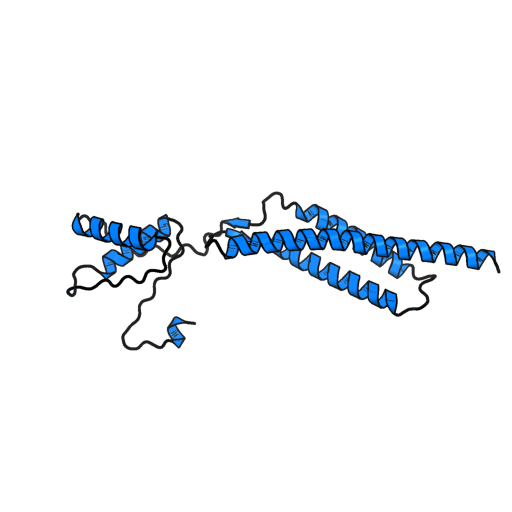1.00 91.19 108 LYS A O 1
ATOM 896 N N . PHE A 1 109 ? -2.489 10.906 -9.377 1.00 93.31 109 PHE A N 1
ATOM 897 C CA . PHE A 1 109 ? -3.664 10.350 -8.693 1.00 93.31 109 PHE A CA 1
ATOM 898 C C . PHE A 1 109 ? -4.738 11.404 -8.360 1.00 93.31 109 PHE A C 1
ATOM 900 O O . PHE A 1 109 ? -4.906 11.773 -7.198 1.00 93.31 109 PHE A O 1
ATOM 907 N N . PRO A 1 110 ? -5.514 11.893 -9.346 1.00 91.06 110 PRO A N 1
ATOM 908 C CA . PRO A 1 110 ? -6.441 13.015 -9.144 1.00 91.06 110 PRO A CA 1
ATOM 909 C C . PRO A 1 110 ? -7.532 12.747 -8.092 1.00 91.06 110 PRO A C 1
ATOM 911 O O . PRO A 1 110 ? -8.163 13.678 -7.602 1.00 91.06 110 PRO A O 1
ATOM 914 N N . ARG A 1 111 ? -7.764 11.477 -7.734 1.00 89.19 111 ARG A N 1
ATOM 915 C CA . ARG A 1 111 ? -8.706 11.043 -6.687 1.00 89.19 111 ARG A CA 1
ATOM 916 C C . ARG A 1 111 ? -8.033 10.765 -5.334 1.00 89.19 111 ARG A C 1
ATOM 918 O O . ARG A 1 111 ? -8.670 10.189 -4.446 1.00 89.19 111 ARG A O 1
ATOM 925 N N . GLY A 1 112 ? -6.762 11.136 -5.193 1.00 92.12 112 GLY A N 1
ATOM 926 C CA . GLY A 1 112 ? -5.905 10.804 -4.060 1.00 92.12 112 GLY A CA 1
ATOM 927 C C . GLY A 1 112 ? -5.502 9.328 -4.014 1.00 92.12 112 GLY A C 1
ATOM 928 O O . GLY A 1 112 ? -6.009 8.497 -4.771 1.00 92.12 112 GLY A O 1
ATOM 929 N N . LEU A 1 113 ? -4.602 8.995 -3.086 1.00 92.31 113 LEU A N 1
ATOM 930 C CA . LEU A 1 113 ? -4.038 7.646 -2.958 1.00 92.31 113 LEU A CA 1
ATOM 931 C C . LEU A 1 113 ? -4.981 6.636 -2.289 1.00 92.31 113 LEU A C 1
ATOM 933 O O . LEU A 1 113 ? -4.868 5.425 -2.493 1.00 92.31 113 LEU A O 1
ATOM 937 N N . THR A 1 114 ? -5.923 7.120 -1.483 1.00 89.81 114 THR A N 1
ATOM 938 C CA . THR A 1 114 ? -6.768 6.283 -0.629 1.00 89.81 114 THR A CA 1
ATOM 939 C C . THR A 1 114 ? -8.258 6.536 -0.836 1.00 89.81 114 THR A C 1
ATOM 941 O O . THR A 1 114 ? -8.681 7.544 -1.406 1.00 89.81 114 THR A O 1
ATOM 944 N N . LEU A 1 115 ? -9.063 5.565 -0.411 1.00 87.88 115 LEU A N 1
ATOM 945 C CA . LEU A 1 115 ? -10.518 5.630 -0.338 1.00 87.88 115 LEU A CA 1
ATOM 946 C C . LEU A 1 115 ? -10.976 5.180 1.050 1.00 87.88 115 LEU A C 1
ATOM 948 O O . LEU A 1 115 ? -10.337 4.319 1.656 1.00 87.88 115 LEU A O 1
ATOM 952 N N . GLU A 1 116 ? -12.075 5.747 1.542 1.00 81.19 116 GLU A N 1
ATOM 953 C CA . GLU A 1 116 ? -12.695 5.286 2.787 1.00 81.19 116 GLU A CA 1
ATOM 954 C C . GLU A 1 116 ? -13.215 3.860 2.619 1.00 81.19 116 GLU A C 1
ATOM 956 O O . GLU A 1 116 ? -13.930 3.553 1.662 1.00 81.19 116 GLU A O 1
ATOM 961 N N . SER A 1 117 ? -12.833 2.978 3.539 1.00 67.75 117 SER A N 1
ATOM 962 C CA . SER A 1 117 ? -13.274 1.590 3.557 1.00 67.75 117 SER A CA 1
ATOM 963 C C . SER A 1 117 ? -14.054 1.318 4.837 1.00 67.75 117 SER A C 1
ATOM 965 O O . SER A 1 117 ? -13.478 1.207 5.917 1.00 67.75 117 SER A O 1
ATOM 967 N N . HIS A 1 118 ? -15.350 1.061 4.685 1.00 59.75 118 HIS A N 1
ATOM 968 C CA . HIS A 1 118 ? -16.239 0.651 5.777 1.00 59.75 118 HIS A CA 1
ATOM 969 C C . HIS A 1 118 ? -16.008 -0.795 6.261 1.00 59.75 118 HIS A C 1
ATOM 971 O O . HIS A 1 118 ? -16.659 -1.250 7.193 1.00 59.75 118 HIS A O 1
ATOM 977 N N . GLU A 1 119 ? -15.067 -1.543 5.669 1.00 54.66 119 GLU A N 1
ATOM 978 C CA . GLU A 1 119 ? -14.841 -2.963 5.994 1.00 54.66 119 GLU A CA 1
ATOM 979 C C . GLU A 1 119 ? -14.258 -3.217 7.401 1.00 54.66 119 GLU A C 1
ATOM 981 O O . GLU A 1 119 ? -14.129 -4.374 7.794 1.00 54.66 119 GLU A O 1
ATOM 986 N N . ARG A 1 120 ? -13.894 -2.174 8.165 1.00 53.94 120 ARG A N 1
ATOM 987 C CA . ARG A 1 1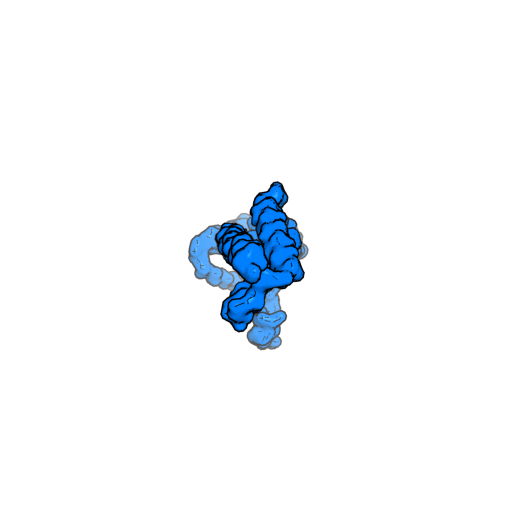20 ? -13.409 -2.294 9.557 1.00 53.94 120 ARG A CA 1
ATOM 988 C C . ARG A 1 120 ? -14.284 -1.581 10.591 1.00 53.94 120 ARG A C 1
ATOM 990 O O . ARG A 1 120 ? -13.834 -1.359 11.712 1.00 53.94 120 ARG A O 1
ATOM 997 N N . GLU A 1 121 ? -15.521 -1.226 10.263 1.00 57.78 121 GLU A N 1
ATOM 998 C CA . GLU A 1 121 ? -16.463 -0.865 11.322 1.00 57.78 121 GLU A CA 1
ATOM 999 C C . GLU A 1 121 ? -16.861 -2.151 12.049 1.00 57.78 121 GLU A C 1
ATOM 1001 O O . GLU A 1 121 ? -17.519 -3.029 11.488 1.00 57.78 121 GLU A O 1
ATOM 1006 N N . GLY A 1 122 ? -16.414 -2.302 13.299 1.00 61.72 122 GLY A N 1
ATOM 1007 C CA . GLY A 1 122 ? -16.955 -3.340 14.169 1.00 61.72 122 GLY A CA 1
ATOM 1008 C C . GLY A 1 122 ? -18.479 -3.224 14.216 1.00 61.72 122 GLY A C 1
ATOM 1009 O O . GLY A 1 122 ? -19.052 -2.139 14.106 1.00 61.72 122 GLY A O 1
ATOM 1010 N N . VAL A 1 123 ? -19.161 -4.358 14.336 1.00 76.12 123 VAL A N 1
ATOM 1011 C CA . VAL A 1 123 ? -20.625 -4.373 14.336 1.00 76.12 123 VAL A CA 1
ATOM 1012 C C . VAL A 1 123 ? -21.111 -3.927 15.713 1.00 76.12 123 VAL A C 1
ATOM 1014 O O . VAL A 1 123 ? -20.713 -4.543 16.707 1.00 76.12 123 VAL A O 1
ATOM 1017 N N . PRO A 1 124 ? -21.978 -2.901 15.816 1.00 82.25 124 PRO A N 1
ATOM 1018 C CA . PRO A 1 124 ? -22.560 -2.521 17.091 1.00 82.25 124 PRO A CA 1
ATOM 1019 C C . PRO A 1 124 ? -23.237 -3.723 17.748 1.00 82.25 124 PRO A C 1
ATOM 1021 O O . PRO A 1 124 ? -24.085 -4.387 17.151 1.00 82.25 124 PRO A O 1
ATOM 1024 N N . ILE A 1 125 ? -22.876 -3.999 18.994 1.00 85.75 125 ILE A N 1
ATOM 1025 C CA . ILE A 1 125 ? -23.483 -5.085 19.756 1.00 85.75 125 ILE A CA 1
ATOM 1026 C C . ILE A 1 125 ? -24.862 -4.598 20.233 1.00 85.75 125 ILE A C 1
ATOM 1028 O O . ILE A 1 125 ? -24.947 -3.490 20.781 1.00 85.75 125 ILE A O 1
ATOM 1032 N N . PRO A 1 126 ? -25.946 -5.378 20.047 1.00 86.62 126 PRO A N 1
ATOM 1033 C CA . PRO A 1 126 ? -27.274 -4.999 20.514 1.00 86.62 126 PRO A CA 1
ATOM 1034 C C . PRO A 1 126 ? -27.260 -4.634 21.999 1.00 86.62 126 PRO A C 1
ATOM 1036 O O . PRO A 1 126 ? -26.790 -5.405 22.834 1.00 86.62 126 PRO A O 1
ATOM 1039 N N . THR A 1 127 ? -27.782 -3.455 22.331 1.00 84.75 127 THR A N 1
ATOM 1040 C CA . THR A 1 127 ? -27.852 -2.983 23.714 1.00 84.75 127 THR A CA 1
ATOM 1041 C C . THR A 1 127 ? -29.132 -2.196 23.962 1.00 84.75 127 THR A C 1
ATOM 1043 O O . THR A 1 127 ? -29.639 -1.513 23.071 1.00 84.75 127 THR A O 1
ATOM 1046 N N . SER A 1 128 ? -29.669 -2.294 25.175 1.00 83.38 128 SER A N 1
ATOM 1047 C CA . SER A 1 128 ? -30.789 -1.471 25.633 1.00 83.38 128 SER A CA 1
ATOM 1048 C C . SER A 1 128 ? -30.317 -0.063 25.996 1.00 83.38 128 SER A C 1
ATOM 1050 O O . SER A 1 128 ? -29.168 0.130 26.389 1.00 83.38 128 SER A O 1
ATOM 1052 N N . SER A 1 129 ? -31.209 0.928 25.946 1.00 76.00 129 SER A N 1
ATOM 1053 C CA . SER A 1 129 ? -30.911 2.245 26.518 1.00 76.00 129 SER A CA 1
ATOM 1054 C C . SER A 1 129 ? -30.739 2.124 28.033 1.00 76.00 129 SER A C 1
ATOM 1056 O O . SER A 1 129 ? -31.688 1.779 28.736 1.00 76.00 129 SER A O 1
ATOM 1058 N N . LEU A 1 130 ? -29.536 2.403 28.534 1.00 75.75 130 LEU A N 1
ATOM 1059 C CA . LEU A 1 130 ? -29.244 2.438 29.963 1.00 75.75 130 LEU A CA 1
ATOM 1060 C C . LEU A 1 130 ? -29.221 3.882 30.460 1.00 75.75 130 LEU A C 1
ATOM 1062 O O . LEU A 1 130 ? -28.469 4.725 29.966 1.00 75.75 130 LEU A O 1
ATOM 1066 N N . ILE A 1 131 ? -30.060 4.147 31.457 1.00 70.75 131 ILE A N 1
ATOM 1067 C CA . ILE A 1 131 ? -30.230 5.455 32.085 1.00 70.75 131 ILE A CA 1
ATOM 1068 C C . ILE A 1 131 ? -29.830 5.287 33.551 1.00 70.75 131 ILE A C 1
ATOM 1070 O O . ILE A 1 131 ? -30.401 4.465 34.263 1.00 70.75 131 ILE A O 1
ATOM 1074 N N . GLY A 1 132 ? -28.806 6.018 33.985 1.00 86.31 132 GLY A N 1
ATOM 1075 C CA . GLY A 1 132 ? -28.308 5.971 35.357 1.00 86.31 132 GLY A CA 1
ATOM 1076 C C . GLY A 1 132 ? -27.014 6.759 35.507 1.00 86.31 132 GLY A C 1
ATOM 1077 O O . GLY A 1 132 ? -26.081 6.574 34.726 1.00 86.31 132 GLY A O 1
ATOM 1078 N N . GLU A 1 133 ? -26.947 7.629 36.511 1.00 88.62 133 GLU A N 1
ATOM 1079 C CA . GLU A 1 133 ? -25.812 8.538 36.717 1.00 88.62 133 GLU A CA 1
ATOM 1080 C C . GLU A 1 133 ? -24.500 7.783 36.933 1.00 88.62 133 GLU A C 1
ATOM 1082 O O . GLU A 1 133 ? -23.503 8.075 36.278 1.00 88.62 133 GLU A O 1
ATOM 1087 N N . THR A 1 134 ? -24.510 6.745 37.776 1.00 88.94 134 THR A N 1
ATOM 1088 C CA . THR A 1 134 ? -23.330 5.903 38.024 1.00 88.94 134 THR A CA 1
ATOM 1089 C C . THR A 1 134 ? -22.833 5.229 36.750 1.00 88.94 134 THR A C 1
ATOM 1091 O O . THR A 1 134 ? -21.632 5.151 36.515 1.00 88.94 134 THR A O 1
ATOM 1094 N N . PHE A 1 135 ? -23.750 4.762 35.902 1.00 90.88 135 PHE A N 1
ATOM 1095 C CA . PHE A 1 135 ? -23.392 4.137 34.635 1.00 90.88 135 PHE A CA 1
ATOM 1096 C C . PHE A 1 135 ? -22.722 5.138 33.690 1.00 90.88 135 PHE A C 1
ATOM 1098 O O . PHE A 1 135 ? -21.672 4.837 33.129 1.00 90.88 135 PHE A O 1
ATOM 1105 N N . GLN A 1 136 ? -23.307 6.330 33.538 1.00 92.00 136 GLN A N 1
ATOM 1106 C CA . GLN A 1 136 ? -22.751 7.375 32.675 1.00 92.00 136 GLN A CA 1
ATOM 1107 C C . GLN A 1 136 ? -21.398 7.869 33.188 1.00 92.00 136 GLN A C 1
ATOM 1109 O O . GLN A 1 136 ? -20.473 8.026 32.394 1.00 92.00 136 GLN A O 1
ATOM 1114 N N . LYS A 1 137 ? -21.254 8.026 34.509 1.00 94.19 137 LYS A N 1
ATOM 1115 C CA . LYS A 1 137 ? -19.983 8.370 35.147 1.00 94.19 137 LYS A CA 1
ATOM 1116 C C . LYS A 1 137 ? -18.906 7.327 34.840 1.00 94.19 137 LYS A C 1
ATOM 1118 O O . LYS A 1 137 ? -17.881 7.678 34.269 1.00 94.19 137 LYS A O 1
ATOM 1123 N N . ASN A 1 138 ? -19.172 6.049 35.121 1.00 93.69 138 ASN A N 1
ATOM 1124 C CA . ASN A 1 138 ? -18.212 4.971 34.862 1.00 93.69 138 ASN A CA 1
ATOM 1125 C C . ASN A 1 138 ? -17.866 4.860 33.369 1.00 93.69 138 ASN A C 1
ATOM 1127 O O . ASN A 1 138 ? -16.715 4.629 33.013 1.00 93.69 138 ASN A O 1
ATOM 1131 N N . LYS A 1 139 ? -18.855 5.029 32.480 1.00 93.44 139 LYS A N 1
ATOM 1132 C CA . LYS A 1 139 ? -18.631 5.048 31.029 1.00 93.44 139 LYS A CA 1
ATOM 1133 C C . LYS A 1 139 ? -17.688 6.189 30.633 1.00 93.44 139 LYS A C 1
ATOM 1135 O O . LYS A 1 139 ? -16.787 5.949 29.837 1.00 93.44 139 LYS A O 1
ATOM 1140 N N . SER A 1 140 ? -17.901 7.396 31.165 1.00 93.12 140 SER A N 1
ATOM 1141 C CA . SER A 1 140 ? -17.046 8.557 30.886 1.00 93.12 140 SER A CA 1
ATOM 1142 C C . SER A 1 140 ? -15.624 8.321 31.371 1.00 93.12 140 SER A C 1
ATOM 1144 O O . SER A 1 140 ? -14.708 8.426 30.573 1.00 93.12 140 SER A O 1
ATOM 1146 N N . GLU A 1 141 ? -15.446 7.900 32.626 1.00 93.62 141 GLU A N 1
ATOM 1147 C CA . GLU A 1 141 ? -14.119 7.651 33.207 1.00 93.62 141 GLU A CA 1
ATOM 1148 C C . GLU A 1 141 ? -13.320 6.616 32.403 1.00 93.62 141 GLU A C 1
ATOM 1150 O O . GLU A 1 141 ? -12.130 6.799 32.153 1.00 93.62 141 GLU A O 1
ATOM 1155 N N . ILE A 1 142 ? -13.977 5.543 31.949 1.00 93.62 142 ILE A N 1
ATOM 1156 C CA . ILE A 1 142 ? -13.321 4.534 31.112 1.00 93.62 142 ILE A CA 1
ATOM 1157 C C . ILE A 1 142 ? -12.965 5.109 29.738 1.00 93.62 142 ILE A C 1
ATOM 1159 O O . ILE A 1 142 ? -11.870 4.853 29.248 1.00 93.62 142 ILE A O 1
ATOM 1163 N N . LEU A 1 143 ? -13.856 5.880 29.107 1.00 92.31 143 LEU A N 1
ATOM 1164 C CA . LEU A 1 143 ? -13.551 6.519 27.826 1.00 92.31 143 LEU A CA 1
ATOM 1165 C C . LEU A 1 143 ? -12.396 7.511 27.958 1.00 92.31 143 LEU A C 1
ATOM 1167 O O . LEU A 1 143 ? -11.510 7.489 27.118 1.00 92.31 143 LEU A O 1
ATOM 1171 N N . ASP A 1 144 ? -12.370 8.328 29.005 1.00 91.50 144 ASP A N 1
ATOM 1172 C CA . ASP A 1 144 ? -11.298 9.297 29.236 1.00 91.50 144 ASP A CA 1
ATOM 1173 C C . ASP A 1 144 ? -9.950 8.586 29.431 1.00 91.50 144 ASP A C 1
ATOM 1175 O O . ASP A 1 144 ? -8.948 9.000 28.856 1.00 91.50 144 ASP A O 1
ATOM 1179 N N . CYS A 1 145 ? -9.941 7.455 30.147 1.00 90.19 145 CYS A N 1
ATOM 1180 C CA . CYS A 1 145 ? -8.756 6.607 30.282 1.00 90.19 145 CYS A CA 1
ATOM 1181 C C . CYS A 1 145 ? -8.308 5.998 28.943 1.00 90.19 145 CYS A C 1
ATOM 1183 O O . CYS A 1 145 ? -7.114 5.939 28.672 1.00 90.19 145 CYS A O 1
ATOM 1185 N N . LEU A 1 146 ? -9.246 5.545 28.103 1.00 90.12 146 LEU A N 1
ATOM 1186 C CA . LEU A 1 146 ? -8.939 4.948 26.796 1.00 90.12 146 LEU A CA 1
ATOM 1187 C C . LEU A 1 146 ? -8.479 5.972 25.750 1.00 90.12 146 LEU A C 1
ATOM 1189 O O . LEU A 1 146 ? -7.838 5.589 24.779 1.00 90.12 146 LEU A O 1
ATOM 1193 N N . MET A 1 147 ? -8.849 7.244 25.911 1.00 86.56 147 MET A N 1
ATOM 1194 C CA . MET A 1 147 ? -8.494 8.328 24.988 1.00 86.56 147 MET A CA 1
ATOM 1195 C C . MET A 1 147 ? -7.204 9.062 25.386 1.00 86.56 147 MET A C 1
ATOM 1197 O O . MET A 1 147 ? -6.831 10.015 24.703 1.00 86.56 147 MET A O 1
ATOM 1201 N N . GLY A 1 148 ? -6.559 8.675 26.491 1.00 85.00 148 GLY A N 1
ATOM 1202 C CA . GLY A 1 148 ? -5.257 9.210 26.891 1.00 85.00 148 GLY A CA 1
ATOM 1203 C C . GLY A 1 148 ? -4.105 8.676 26.031 1.00 85.00 148 GLY A C 1
ATOM 1204 O O . GLY A 1 148 ? -4.255 7.684 25.325 1.00 85.00 148 GLY A O 1
ATOM 1205 N N . ASP A 1 149 ? -2.939 9.321 26.124 1.00 73.06 149 ASP A N 1
ATOM 1206 C CA . ASP A 1 149 ? -1.746 8.998 25.317 1.00 73.06 149 ASP A CA 1
ATOM 1207 C C . ASP A 1 149 ? -0.953 7.766 25.820 1.00 73.06 149 ASP A C 1
ATOM 1209 O O . ASP A 1 149 ? 0.070 7.408 25.237 1.00 73.06 149 ASP A O 1
ATOM 1213 N N . GLU A 1 150 ? -1.392 7.110 26.901 1.00 76.56 150 GLU A N 1
ATOM 1214 C CA . GLU A 1 150 ? -0.705 5.961 27.509 1.00 76.56 150 GLU A CA 1
ATOM 1215 C C . GLU A 1 150 ? -1.442 4.636 27.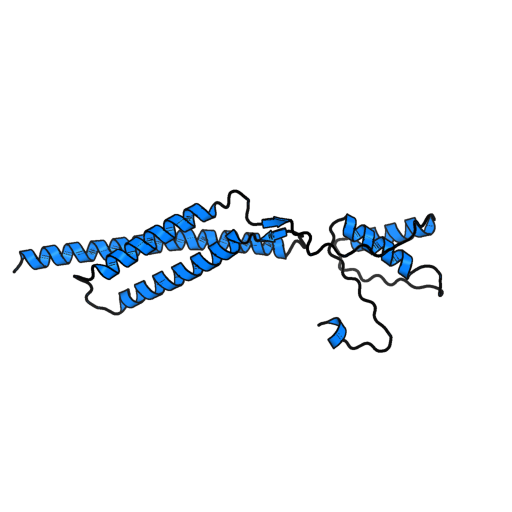265 1.00 76.56 150 GLU A C 1
ATOM 1217 O O . GLU A 1 150 ? -2.657 4.523 27.468 1.00 76.56 150 GLU A O 1
ATOM 1222 N N . ASP A 1 151 ? -0.679 3.593 26.921 1.00 76.69 151 ASP A N 1
ATOM 1223 C CA . ASP A 1 151 ? -1.174 2.219 26.820 1.00 76.69 151 ASP A CA 1
ATOM 1224 C C . ASP A 1 151 ? -1.787 1.767 28.155 1.00 76.69 151 ASP A C 1
ATOM 1226 O O . ASP A 1 151 ? -1.092 1.534 29.148 1.00 76.69 151 ASP A O 1
ATOM 1230 N N . SER A 1 152 ? -3.112 1.621 28.173 1.00 82.75 152 SER A N 1
ATOM 1231 C CA . SER A 1 152 ? -3.881 1.396 29.399 1.00 82.75 152 SER A CA 1
ATOM 1232 C C . SER A 1 152 ? -4.561 0.027 29.415 1.00 82.75 152 SER A C 1
ATOM 1234 O O . SER A 1 152 ? -5.221 -0.379 28.459 1.00 82.75 152 SER A O 1
ATOM 1236 N N . VAL A 1 153 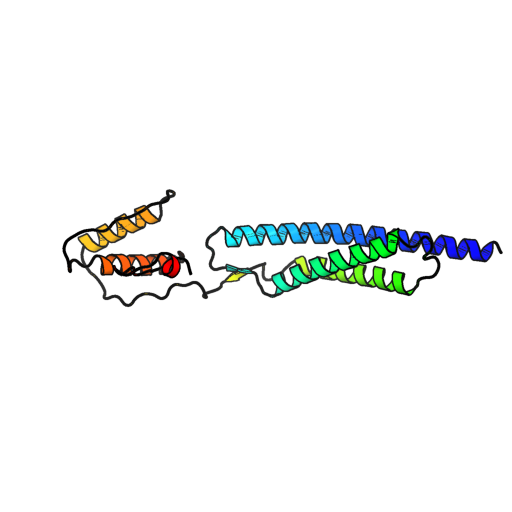? -4.467 -0.676 30.549 1.00 89.62 153 VAL A N 1
ATOM 1237 C CA . VAL A 1 153 ? -5.224 -1.910 30.816 1.00 89.62 153 VAL A CA 1
ATOM 1238 C C . VAL A 1 153 ? -6.257 -1.639 31.903 1.00 89.62 153 VAL A C 1
ATOM 1240 O O . VAL A 1 153 ? -5.908 -1.347 33.045 1.00 89.62 153 VAL A O 1
ATOM 1243 N N . ILE A 1 154 ? -7.540 -1.774 31.560 1.00 91.06 154 ILE A N 1
ATOM 1244 C CA . ILE A 1 154 ? -8.655 -1.460 32.463 1.00 91.06 154 ILE A CA 1
ATOM 1245 C C . ILE A 1 154 ? -9.347 -2.747 32.917 1.00 91.06 154 ILE A C 1
ATOM 1247 O O . ILE A 1 154 ? -9.959 -3.466 32.125 1.00 91.06 154 ILE A O 1
ATOM 1251 N N . GLY A 1 155 ? -9.286 -3.023 34.220 1.00 93.25 155 GLY A N 1
ATOM 1252 C CA . GLY A 1 155 ? -10.007 -4.128 34.851 1.00 93.25 155 GLY A CA 1
ATOM 1253 C C . GLY A 1 155 ? -11.344 -3.680 35.443 1.00 93.25 155 GLY A C 1
ATOM 1254 O O . GLY A 1 155 ? -11.371 -2.846 36.343 1.00 93.25 155 GLY A O 1
ATOM 1255 N N . ILE A 1 156 ? -12.457 -4.278 35.002 1.00 93.56 156 ILE A N 1
ATOM 1256 C CA . ILE A 1 156 ? -13.795 -4.019 35.564 1.00 93.56 156 ILE A CA 1
ATOM 1257 C C . ILE A 1 156 ? -14.234 -5.212 36.417 1.00 93.56 156 ILE A C 1
ATOM 1259 O O . ILE A 1 156 ? -14.463 -6.309 35.906 1.00 93.56 156 ILE A O 1
ATOM 1263 N N . TYR A 1 157 ? -14.405 -4.992 37.720 1.00 92.75 157 TYR A N 1
ATOM 1264 C CA . TYR A 1 157 ? -14.758 -6.029 38.694 1.00 92.75 157 TYR A CA 1
ATOM 1265 C C . TYR A 1 157 ? -16.015 -5.663 39.496 1.00 92.75 157 TYR A C 1
ATOM 1267 O O . TYR A 1 157 ? -16.501 -4.537 39.455 1.00 92.75 157 TYR A O 1
ATOM 1275 N N . GLY A 1 158 ? -16.603 -6.650 40.179 1.00 91.94 158 GLY A N 1
ATOM 1276 C CA . GLY A 1 158 ? -17.810 -6.476 40.993 1.00 91.94 158 GLY A CA 1
ATOM 1277 C C . GLY A 1 158 ? -18.700 -7.716 41.000 1.00 91.94 158 GLY A C 1
ATOM 1278 O O . GLY A 1 158 ? -18.456 -8.667 40.250 1.00 91.94 158 GLY A O 1
ATOM 1279 N N . MET A 1 159 ? -19.761 -7.691 41.808 1.00 93.94 159 MET A N 1
ATOM 1280 C CA . MET A 1 159 ? -20.730 -8.788 41.927 1.00 93.94 159 MET A CA 1
ATOM 1281 C C . MET A 1 159 ? -21.294 -9.263 40.575 1.00 93.94 159 MET A C 1
ATOM 1283 O O . MET A 1 159 ? -21.315 -8.533 39.578 1.00 93.94 159 MET A O 1
ATOM 1287 N N . GLY A 1 160 ? -21.759 -10.512 40.523 1.00 93.00 160 GLY A N 1
ATOM 1288 C CA . GLY A 1 160 ? -22.492 -11.038 39.369 1.00 93.00 160 GLY A CA 1
ATOM 1289 C C . GLY A 1 160 ? -23.763 -10.226 39.088 1.00 93.00 160 GLY A C 1
ATOM 1290 O O . GLY A 1 160 ? -24.387 -9.713 40.008 1.00 93.00 160 GLY A O 1
ATOM 1291 N N . GLY A 1 161 ? -24.132 -10.074 37.814 1.00 89.31 161 GLY A N 1
ATOM 1292 C CA . GLY A 1 161 ? -25.388 -9.420 37.413 1.00 89.31 161 GLY A CA 1
ATOM 1293 C C . GLY A 1 161 ? -25.404 -7.885 37.430 1.00 89.31 161 GLY A C 1
ATOM 1294 O O . GLY A 1 161 ? -26.332 -7.300 36.891 1.00 89.31 161 GLY A O 1
ATOM 1295 N N . VAL A 1 162 ? -24.369 -7.208 37.940 1.00 89.62 162 VAL A N 1
ATOM 1296 C CA . VAL A 1 162 ? -24.333 -5.726 38.034 1.00 89.62 162 VAL A CA 1
ATOM 1297 C C . VAL A 1 162 ? -24.146 -4.985 36.696 1.00 89.62 162 VAL A C 1
ATOM 1299 O O . VAL A 1 162 ? -23.974 -3.773 36.683 1.00 89.62 162 VAL A O 1
ATOM 1302 N N . GLY A 1 163 ? -24.134 -5.693 35.561 1.00 89.81 163 GLY A N 1
ATOM 1303 C CA . GLY A 1 163 ? -24.073 -5.067 34.233 1.00 89.81 163 GLY A CA 1
ATOM 1304 C C . GLY A 1 163 ? -22.675 -4.701 33.715 1.00 89.81 163 GLY A C 1
ATOM 1305 O O . GLY A 1 163 ? -22.568 -3.887 32.805 1.00 89.81 163 GLY A O 1
ATOM 1306 N N . LYS A 1 164 ? -21.594 -5.305 34.232 1.00 93.81 164 LYS A N 1
ATOM 1307 C CA . LYS A 1 164 ? -20.207 -5.044 33.771 1.00 93.81 164 LYS A CA 1
ATOM 1308 C C . LYS A 1 164 ? -20.025 -5.248 32.260 1.00 93.81 164 LYS A C 1
ATOM 1310 O O . LYS A 1 164 ? -19.526 -4.371 31.566 1.00 93.81 164 LYS A O 1
ATOM 1315 N N . THR A 1 165 ? -20.476 -6.390 31.741 1.00 92.06 165 THR A N 1
ATOM 1316 C CA . THR A 1 165 ? -20.424 -6.692 30.301 1.00 92.06 165 THR A CA 1
ATOM 1317 C C . THR A 1 165 ? -21.287 -5.722 29.496 1.00 92.06 165 THR A C 1
ATOM 1319 O O . THR A 1 165 ? -20.912 -5.326 28.395 1.00 92.06 165 THR A O 1
ATOM 1322 N N . THR A 1 166 ? -22.411 -5.278 30.062 1.00 92.88 166 THR A N 1
ATOM 1323 C CA . THR A 1 166 ? -23.287 -4.279 29.442 1.00 92.88 166 THR A CA 1
ATOM 1324 C C . THR A 1 166 ? -22.602 -2.914 29.355 1.00 92.88 166 THR A C 1
ATOM 1326 O O . THR A 1 166 ? -22.659 -2.270 28.313 1.00 92.88 166 THR A O 1
ATOM 1329 N N . LEU A 1 167 ? -21.876 -2.494 30.396 1.00 93.56 167 LEU A N 1
ATOM 1330 C CA . LEU A 1 167 ? -21.051 -1.282 30.366 1.00 93.56 167 LEU A CA 1
ATOM 1331 C C . LEU A 1 167 ? -20.002 -1.343 29.249 1.00 93.56 167 LEU A C 1
ATOM 1333 O O . LEU A 1 167 ? -19.938 -0.428 28.429 1.00 93.56 167 LEU A O 1
ATOM 1337 N N . LEU A 1 168 ? -19.256 -2.448 29.157 1.00 93.62 168 LEU A N 1
ATOM 1338 C CA . LEU A 1 168 ? -18.279 -2.660 28.082 1.00 93.62 168 LEU A CA 1
ATOM 1339 C C . LEU A 1 168 ? -18.925 -2.650 26.692 1.00 93.62 168 LEU A C 1
ATOM 1341 O O . LEU A 1 168 ? -18.369 -2.070 25.766 1.00 93.62 168 LEU A O 1
ATOM 1345 N N . THR A 1 169 ? -20.123 -3.219 26.553 1.00 93.06 169 THR A N 1
ATOM 1346 C CA . THR A 1 169 ? -20.895 -3.205 25.299 1.00 93.06 169 THR A CA 1
ATOM 1347 C C . THR A 1 169 ? -21.208 -1.774 24.840 1.00 93.06 169 THR A C 1
ATOM 1349 O O . THR A 1 169 ? -21.059 -1.435 23.666 1.00 93.06 169 THR A O 1
ATOM 1352 N N . HIS A 1 170 ? -21.600 -0.896 25.768 1.00 93.38 170 HIS A N 1
ATOM 1353 C CA . HIS A 1 170 ? -21.841 0.513 25.455 1.00 93.38 170 HIS A CA 1
ATOM 1354 C C . HIS A 1 170 ? -20.564 1.283 25.120 1.00 93.38 170 HIS A C 1
ATOM 1356 O O . HIS A 1 170 ? -20.617 2.165 24.266 1.00 93.38 170 HIS A O 1
ATOM 1362 N N . ILE A 1 171 ? -19.444 0.973 25.777 1.00 92.75 171 ILE A N 1
ATOM 1363 C CA . ILE A 1 171 ? -18.140 1.574 25.470 1.00 92.75 171 ILE A CA 1
ATOM 1364 C C . ILE A 1 171 ? -17.694 1.151 24.071 1.00 92.75 171 ILE A C 1
ATOM 1366 O O . ILE A 1 171 ? -17.395 2.015 23.257 1.00 92.75 171 ILE A O 1
ATOM 1370 N N . HIS A 1 172 ? -17.755 -0.144 23.751 1.00 91.81 172 HIS A N 1
ATOM 1371 C CA . HIS A 1 172 ? -17.475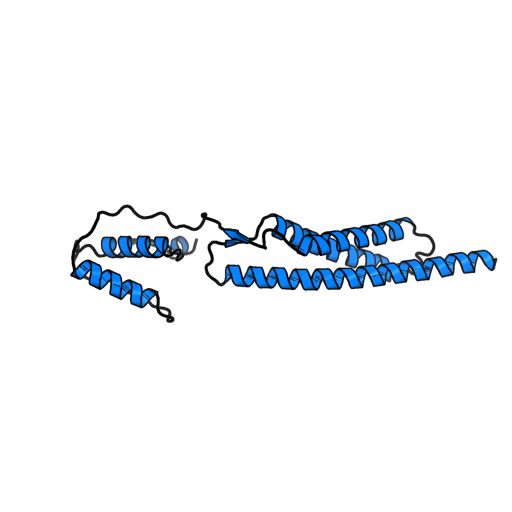 -0.676 22.416 1.00 91.81 172 HIS A CA 1
ATOM 1372 C C . HIS A 1 172 ? -18.251 0.078 21.328 1.00 91.81 172 HIS A C 1
ATOM 1374 O O . HIS A 1 172 ? -17.664 0.602 20.385 1.00 91.81 172 HIS A O 1
ATOM 1380 N N . ASN A 1 173 ? -19.570 0.209 21.491 1.00 90.88 173 ASN A N 1
ATOM 1381 C CA . ASN A 1 173 ? -20.403 0.910 20.513 1.00 90.88 173 ASN A CA 1
ATOM 1382 C C . ASN A 1 173 ? -20.099 2.417 20.438 1.00 90.88 173 ASN A C 1
ATOM 1384 O O . ASN A 1 173 ? -20.300 3.026 19.391 1.00 90.88 173 ASN A O 1
ATOM 1388 N N . GLU A 1 174 ? -19.643 3.036 21.529 1.00 90.06 174 GLU A N 1
ATOM 1389 C CA . GLU A 1 174 ? -19.209 4.436 21.531 1.00 90.06 174 GLU A CA 1
ATOM 1390 C C . GLU A 1 174 ? -17.886 4.620 20.778 1.00 90.06 174 GLU A C 1
ATOM 1392 O O . GLU A 1 174 ? -17.761 5.558 19.995 1.00 90.06 174 GLU A O 1
ATOM 1397 N N . LEU A 1 175 ? -16.929 3.706 20.960 1.00 88.81 175 LEU A N 1
ATOM 1398 C CA . LEU A 1 175 ? -15.659 3.700 20.229 1.00 88.81 175 LEU A CA 1
ATOM 1399 C C . LEU A 1 175 ? -15.896 3.548 18.723 1.00 88.81 175 LEU A C 1
ATOM 1401 O O . LEU A 1 175 ? -15.339 4.312 17.938 1.00 88.81 175 LEU A O 1
ATOM 1405 N N . LEU A 1 176 ? -16.815 2.661 18.326 1.00 86.00 176 LEU A N 1
ATOM 1406 C CA . LEU A 1 176 ? -17.225 2.521 16.928 1.00 86.00 176 LEU A CA 1
ATOM 1407 C C . LEU A 1 176 ? -17.802 3.814 16.346 1.00 86.00 176 LEU A C 1
ATOM 1409 O O . LEU A 1 176 ? -17.411 4.218 15.256 1.00 86.00 176 LEU A O 1
ATOM 1413 N N . LYS A 1 177 ? -18.678 4.516 17.080 1.00 84.69 177 LYS A N 1
ATOM 1414 C CA . LYS A 1 177 ? -19.213 5.824 16.647 1.00 84.69 177 LYS A CA 1
ATOM 1415 C C . LYS A 1 177 ? -18.127 6.890 16.496 1.00 84.69 177 LYS A C 1
ATOM 1417 O O . LYS A 1 177 ? -18.281 7.817 15.705 1.00 84.69 177 LYS A O 1
ATOM 1422 N N . ARG A 1 178 ? -17.044 6.774 17.265 1.00 83.31 178 ARG A N 1
ATOM 1423 C CA . ARG A 1 178 ? -15.859 7.636 17.173 1.00 83.31 178 ARG A CA 1
ATOM 1424 C C . ARG A 1 178 ? -14.880 7.185 16.083 1.00 83.31 178 ARG A C 1
ATOM 1426 O O . ARG A 1 178 ? -13.829 7.797 15.958 1.00 83.31 178 ARG A O 1
ATOM 1433 N N . HIS A 1 179 ? -15.230 6.170 15.286 1.00 76.56 179 HIS A N 1
ATOM 1434 C CA . HIS A 1 179 ? -14.382 5.566 14.253 1.00 76.56 179 HIS A CA 1
ATOM 1435 C C . HIS A 1 179 ? -13.063 5.009 14.813 1.00 76.56 179 HIS A C 1
ATOM 1437 O O . HIS A 1 179 ? -12.047 4.965 14.125 1.00 76.56 179 HIS A O 1
ATOM 1443 N N . ILE A 1 180 ? -13.085 4.573 16.075 1.00 80.38 180 ILE A N 1
ATOM 1444 C CA . ILE A 1 180 ? -11.956 3.914 16.725 1.00 80.38 180 ILE A CA 1
ATOM 1445 C C . ILE A 1 180 ? -12.075 2.414 16.468 1.00 80.38 180 ILE A C 1
ATOM 1447 O O . ILE A 1 180 ? -13.093 1.789 16.782 1.00 80.38 180 ILE A O 1
ATOM 1451 N N . SER A 1 181 ? -11.017 1.832 15.906 1.00 78.81 181 SER A N 1
ATOM 1452 C CA . SER A 1 181 ? -10.928 0.392 15.678 1.00 78.81 181 SER A CA 1
ATOM 1453 C C . SER A 1 181 ? -10.947 -0.355 17.013 1.00 78.81 181 SER A C 1
ATOM 1455 O O . SER A 1 181 ? -10.068 -0.167 17.850 1.00 78.81 181 SER A O 1
ATOM 1457 N N . VAL A 1 182 ? -11.925 -1.242 17.201 1.00 81.62 182 VAL A N 1
ATOM 1458 C CA . VAL A 1 182 ? -12.098 -2.033 18.426 1.00 81.62 182 VAL A CA 1
ATOM 1459 C C . VAL A 1 182 ? -12.290 -3.509 18.081 1.00 81.62 182 VAL A C 1
ATOM 1461 O O . VAL A 1 182 ? -12.935 -3.851 17.093 1.00 81.62 182 VAL A O 1
ATOM 1464 N N . SER A 1 183 ? -11.717 -4.395 18.897 1.00 83.00 183 SER A N 1
ATOM 1465 C CA . SER A 1 183 ? -11.911 -5.846 18.805 1.00 83.00 183 SER A CA 1
ATOM 1466 C C . SER A 1 183 ? -12.581 -6.361 20.074 1.00 83.00 183 SER A C 1
ATOM 1468 O O . SER A 1 183 ? -12.130 -6.068 21.180 1.00 83.00 183 SER A O 1
ATOM 1470 N N . TRP A 1 184 ? -13.655 -7.137 19.920 1.00 85.94 184 TRP A N 1
ATOM 1471 C CA . TRP A 1 184 ? -14.376 -7.755 21.031 1.00 85.94 184 TRP A CA 1
ATOM 1472 C C . TRP A 1 184 ? -14.128 -9.262 21.055 1.00 85.94 184 TRP A C 1
ATOM 1474 O O . TRP A 1 184 ? -14.564 -9.982 20.159 1.00 85.94 184 TRP A O 1
ATOM 1484 N N . VAL A 1 185 ? -13.462 -9.753 22.101 1.00 83.69 185 VAL A N 1
ATOM 1485 C CA . VAL A 1 185 ? -13.151 -11.180 22.263 1.00 83.69 185 VAL A CA 1
ATOM 1486 C C . VAL A 1 185 ? -13.707 -11.675 23.592 1.00 83.69 185 VAL A C 1
ATOM 1488 O O . VAL A 1 185 ? -13.464 -11.086 24.642 1.00 83.69 185 VAL A O 1
ATOM 1491 N N . THR A 1 186 ? -14.455 -12.779 23.557 1.00 84.38 186 THR A N 1
ATOM 1492 C CA . THR A 1 186 ? -14.922 -13.464 24.770 1.00 84.38 186 THR A CA 1
ATOM 1493 C C . THR A 1 186 ? -14.041 -14.673 25.038 1.00 84.38 186 THR A C 1
ATOM 1495 O O . THR A 1 186 ? -13.981 -15.596 24.229 1.00 84.38 186 THR A O 1
ATOM 1498 N N . VAL A 1 187 ? -13.378 -14.685 26.192 1.00 83.44 187 VAL A N 1
ATOM 1499 C CA . VAL A 1 187 ? -12.507 -15.785 26.615 1.00 83.44 187 VAL A CA 1
ATOM 1500 C C . VAL A 1 187 ? -13.232 -16.609 27.674 1.00 83.44 187 VAL A C 1
ATOM 1502 O O . VAL A 1 187 ? -13.595 -16.095 28.729 1.00 83.44 187 VAL A O 1
ATOM 1505 N N . SER A 1 188 ? -13.474 -17.888 27.385 1.00 83.38 188 SER A N 1
ATOM 1506 C CA . SER A 1 188 ? -14.025 -18.841 28.359 1.00 83.38 188 SER A CA 1
ATOM 1507 C C . SER A 1 188 ? -12.903 -19.568 29.101 1.00 83.38 188 SER A C 1
ATOM 1509 O O . SER A 1 188 ? -11.756 -19.545 28.671 1.00 83.38 188 SER A O 1
ATOM 1511 N N . GLN A 1 189 ? -13.221 -20.258 30.195 1.00 79.62 189 GLN A N 1
ATOM 1512 C CA . GLN A 1 189 ? -12.220 -20.943 31.022 1.00 79.62 189 GLN A CA 1
ATOM 1513 C C . GLN A 1 189 ? -11.419 -22.022 30.263 1.00 79.62 189 GLN A C 1
ATOM 1515 O O . GLN A 1 189 ? -10.263 -22.266 30.587 1.00 79.62 189 GLN A O 1
ATOM 1520 N N . ASN A 1 190 ? -11.995 -22.604 29.205 1.00 82.50 190 ASN A N 1
ATOM 1521 C CA . ASN A 1 190 ? -11.352 -23.601 28.342 1.00 82.50 190 ASN A CA 1
ATOM 1522 C C . ASN A 1 190 ? -10.693 -22.966 27.097 1.00 82.50 190 ASN A C 1
ATOM 1524 O O . ASN A 1 190 ? -10.871 -23.456 25.977 1.00 82.50 190 ASN A O 1
ATOM 1528 N N . PHE A 1 191 ? -9.984 -21.844 27.254 1.00 75.56 191 PHE A N 1
ATOM 1529 C CA . PHE A 1 191 ? -9.338 -21.160 26.129 1.00 75.56 191 PHE A CA 1
ATOM 1530 C C . PHE A 1 191 ? -7.949 -21.726 25.800 1.00 75.56 191 PHE A C 1
ATOM 1532 O O . PHE A 1 191 ? -7.277 -22.313 26.645 1.00 75.56 191 PHE A O 1
ATOM 1539 N N . SER A 1 192 ? -7.497 -21.518 24.561 1.00 78.12 192 SER A N 1
ATOM 1540 C CA . SER A 1 192 ? -6.093 -21.685 24.175 1.00 78.12 192 SER A CA 1
ATOM 1541 C C . SER A 1 192 ? -5.599 -20.414 23.493 1.00 78.12 192 SER A C 1
ATOM 1543 O O . SER A 1 192 ? -6.330 -19.797 22.722 1.00 78.12 192 SER A O 1
ATOM 1545 N N . ILE A 1 193 ? -4.352 -20.025 23.764 1.00 76.12 193 ILE A N 1
ATOM 1546 C CA . ILE A 1 193 ? -3.740 -18.813 23.190 1.00 76.12 193 ILE A CA 1
ATOM 1547 C C . ILE A 1 193 ? -3.720 -18.887 21.655 1.00 76.12 193 ILE A C 1
ATOM 1549 O O . ILE A 1 193 ? -4.015 -17.902 20.987 1.00 76.12 193 ILE A O 1
ATOM 1553 N N . GLN A 1 194 ? -3.493 -20.081 21.098 1.00 70.94 194 GLN A N 1
ATOM 1554 C CA . GLN A 1 194 ? -3.541 -20.316 19.651 1.00 70.94 194 GLN A CA 1
ATOM 1555 C C . GLN A 1 194 ? -4.897 -19.959 19.023 1.00 70.94 194 GLN A C 1
ATOM 1557 O O . GLN A 1 194 ? -4.913 -19.506 17.890 1.00 70.94 194 GLN A O 1
ATOM 1562 N N . LYS A 1 195 ? -6.020 -20.119 19.742 1.00 66.06 195 LYS A N 1
ATOM 1563 C CA . LYS A 1 195 ? -7.364 -19.733 19.262 1.00 66.06 195 LYS A CA 1
ATOM 1564 C C . LYS A 1 195 ? -7.652 -18.233 19.373 1.00 66.06 195 LYS A C 1
ATOM 1566 O O . LYS A 1 195 ? -8.713 -17.793 18.953 1.00 66.06 195 LYS A O 1
ATOM 1571 N N . LEU A 1 196 ? -6.781 -17.484 20.045 1.00 68.19 196 LEU A N 1
ATOM 1572 C CA . LEU A 1 196 ? -6.941 -16.050 20.284 1.00 68.19 196 LEU A CA 1
ATOM 1573 C C . LEU A 1 196 ? -6.036 -15.223 19.357 1.00 68.19 196 LEU A C 1
ATOM 1575 O O . LEU A 1 196 ? -6.329 -14.063 19.097 1.00 68.19 196 LEU A O 1
ATOM 1579 N N . GLN A 1 197 ? -4.946 -15.827 18.871 1.00 58.75 197 GLN A N 1
ATOM 1580 C CA . GLN A 1 197 ? -3.953 -15.221 17.976 1.00 58.75 197 GLN A CA 1
ATOM 1581 C C . GLN A 1 197 ? -4.138 -15.584 16.488 1.00 58.75 197 GLN A C 1
ATOM 1583 O O . GLN A 1 197 ? -3.476 -14.982 15.644 1.00 58.75 197 GLN A O 1
ATOM 1588 N N . HIS A 1 198 ? -5.003 -16.553 16.172 1.00 48.19 198 HIS A N 1
ATOM 1589 C CA . HIS A 1 198 ? -5.380 -16.987 14.820 1.00 48.19 198 HIS A CA 1
ATOM 1590 C C . HIS A 1 198 ? -6.894 -16.918 14.648 1.00 48.19 198 HIS A C 1
ATOM 1592 O O . HIS A 1 198 ? -7.326 -16.684 13.498 1.00 48.19 198 HIS A O 1
#